Protein AF-A0A1D2J5M2-F1 (afdb_monomer)

Structure (mmCIF, N/CA/C/O backbone):
data_AF-A0A1D2J5M2-F1
#
_entry.id   AF-A0A1D2J5M2-F1
#
loop_
_atom_site.group_PDB
_atom_site.id
_atom_site.type_symbol
_atom_site.label_atom_id
_atom_site.label_alt_id
_atom_site.label_comp_id
_atom_site.label_asym_id
_atom_site.label_entity_id
_atom_site.label_seq_id
_atom_site.pdbx_PDB_ins_code
_atom_site.Cartn_x
_atom_site.Cartn_y
_atom_site.Cartn_z
_atom_site.occupancy
_atom_site.B_iso_or_equiv
_atom_site.auth_seq_id
_atom_site.auth_comp_id
_atom_site.auth_asym_id
_atom_site.auth_atom_id
_atom_site.pdbx_PDB_model_num
ATOM 1 N N . MET A 1 1 ? -31.379 -26.913 63.602 1.00 54.94 1 MET A N 1
ATOM 2 C CA . MET A 1 1 ? -32.453 -26.696 62.603 1.00 54.94 1 MET A CA 1
ATOM 3 C C . MET A 1 1 ? -32.870 -25.215 62.545 1.00 54.94 1 MET A C 1
ATOM 5 O O . MET A 1 1 ? -34.029 -24.898 62.765 1.00 54.94 1 MET A O 1
ATOM 9 N N . HIS A 1 2 ? -31.937 -24.287 62.286 1.00 56.00 2 HIS A N 1
ATOM 10 C CA . HIS A 1 2 ? -32.215 -22.831 62.247 1.00 56.00 2 HIS A CA 1
ATOM 11 C C . HIS A 1 2 ? -31.701 -22.131 60.972 1.00 56.00 2 HIS A C 1
ATOM 13 O O . HIS A 1 2 ? -31.982 -20.960 60.765 1.00 56.00 2 HIS A O 1
ATOM 19 N N . PHE A 1 3 ? -31.016 -22.852 60.077 1.00 51.38 3 PHE A N 1
ATOM 20 C CA . PHE A 1 3 ? -30.523 -22.302 58.805 1.00 51.38 3 PHE A CA 1
ATOM 21 C C . PHE A 1 3 ? -31.524 -22.421 57.643 1.00 51.38 3 PHE A C 1
ATOM 23 O O . PHE A 1 3 ? -31.474 -21.633 56.707 1.00 51.38 3 PHE A O 1
ATOM 30 N N . TYR A 1 4 ? -32.477 -23.356 57.717 1.00 52.22 4 TYR A N 1
ATOM 31 C CA . TYR A 1 4 ? -33.467 -23.562 56.651 1.00 52.22 4 TYR A CA 1
ATOM 32 C C . TYR A 1 4 ? -34.557 -22.480 56.611 1.00 52.22 4 TYR A C 1
ATOM 34 O O . TYR A 1 4 ? -35.031 -22.130 55.535 1.00 52.22 4 TYR A O 1
ATOM 42 N N . ALA A 1 5 ? -34.925 -21.901 57.759 1.00 56.75 5 ALA A N 1
ATOM 43 C CA . ALA A 1 5 ? -35.980 -20.886 57.825 1.00 56.75 5 ALA A CA 1
ATOM 44 C C . ALA A 1 5 ? -35.566 -19.551 57.173 1.00 56.75 5 ALA A C 1
ATOM 46 O O . ALA A 1 5 ? -36.378 -18.906 56.516 1.00 56.75 5 ALA A O 1
ATOM 47 N N . LEU A 1 6 ? -34.288 -19.170 57.293 1.00 54.59 6 LEU A N 1
ATOM 48 C CA . LEU A 1 6 ? -33.737 -17.945 56.698 1.00 54.59 6 LEU A CA 1
ATOM 49 C C . LEU A 1 6 ? -33.616 -18.031 55.170 1.00 54.59 6 LEU A C 1
ATOM 51 O O . LEU A 1 6 ? -33.862 -17.043 54.481 1.00 54.59 6 LEU A O 1
ATOM 55 N N . PHE A 1 7 ? -33.305 -19.214 54.632 1.00 56.88 7 PHE A N 1
ATOM 56 C CA . PHE A 1 7 ? -33.199 -19.420 53.185 1.00 56.88 7 PHE A CA 1
ATOM 57 C C . PHE A 1 7 ? -34.569 -19.366 52.489 1.00 56.88 7 PHE A C 1
ATOM 59 O O . PHE A 1 7 ? -34.702 -18.767 51.424 1.00 56.88 7 PHE A O 1
ATOM 66 N N . VAL A 1 8 ? -35.612 -19.921 53.119 1.00 59.34 8 VAL A N 1
ATOM 67 C CA . VAL A 1 8 ? -36.983 -19.890 52.579 1.00 59.34 8 VAL A CA 1
ATOM 68 C C . VAL A 1 8 ? -37.567 -18.471 52.607 1.00 59.34 8 VAL A C 1
ATOM 70 O O . VAL A 1 8 ? -38.240 -18.072 51.657 1.00 59.34 8 VAL A O 1
ATOM 73 N N . LEU A 1 9 ? -37.255 -17.669 53.634 1.00 56.41 9 LEU A N 1
ATOM 74 C CA . LEU A 1 9 ? -37.714 -16.277 53.713 1.00 56.41 9 LEU A CA 1
ATOM 75 C C . LEU A 1 9 ? -37.100 -15.394 52.609 1.00 56.41 9 LEU A C 1
ATOM 77 O O . LEU A 1 9 ? -37.780 -14.530 52.060 1.00 56.41 9 LEU A O 1
ATOM 81 N N . PHE A 1 10 ? -35.834 -15.638 52.247 1.00 54.72 10 PHE A N 1
ATOM 82 C CA . PHE A 1 10 ? -35.141 -14.884 51.196 1.00 54.72 10 PHE A CA 1
ATOM 83 C C . PHE A 1 10 ? -35.686 -15.200 49.791 1.00 54.72 10 PHE A C 1
ATOM 85 O O . PHE A 1 10 ? -35.825 -14.299 48.967 1.00 54.72 10 PHE A O 1
ATOM 92 N N . GLN A 1 11 ? -36.078 -16.454 49.532 1.00 56.12 11 GLN A N 1
ATOM 93 C CA . GLN A 1 11 ? -36.700 -16.855 48.260 1.00 56.12 11 GLN A CA 1
ATOM 94 C C . GLN A 1 11 ? -38.113 -16.267 48.083 1.00 56.12 11 GLN A C 1
ATOM 96 O O . GLN A 1 11 ? -38.485 -15.872 46.980 1.00 56.12 11 GLN A O 1
ATOM 101 N N . LEU A 1 12 ? -38.886 -16.132 49.167 1.00 54.06 12 LEU A N 1
ATOM 102 C CA . LEU A 1 12 ? -40.221 -15.517 49.127 1.00 54.06 12 LEU A CA 1
ATOM 103 C C . LEU A 1 12 ? -40.180 -13.995 48.906 1.00 54.06 12 LEU A C 1
ATOM 105 O O . LEU A 1 12 ? -41.088 -13.448 48.284 1.00 54.06 12 LEU A O 1
ATOM 109 N N . LEU A 1 13 ? -39.118 -13.316 49.352 1.00 52.91 13 LEU A N 1
ATOM 110 C CA . LEU A 1 13 ? -38.918 -11.879 49.116 1.00 52.91 13 LEU A CA 1
ATOM 111 C C . LEU A 1 13 ? -38.501 -11.560 47.670 1.00 52.91 13 LEU A C 1
ATOM 113 O O . LEU A 1 13 ? -38.883 -10.514 47.154 1.00 52.91 13 LEU A O 1
ATOM 117 N N . LEU A 1 14 ? -37.789 -12.468 46.994 1.00 50.50 14 LEU A N 1
ATOM 118 C CA . LEU A 1 14 ? -37.416 -12.328 45.577 1.00 50.50 14 LEU A CA 1
ATOM 119 C C . LEU A 1 14 ? -38.585 -12.588 44.611 1.00 50.50 14 LEU A C 1
ATOM 121 O O . LEU A 1 14 ? -38.598 -12.047 43.510 1.00 50.50 14 LEU A O 1
ATOM 125 N N . ALA A 1 15 ? -39.594 -13.361 45.024 1.00 50.97 15 ALA A N 1
ATOM 126 C CA . ALA A 1 15 ? -40.803 -13.589 44.227 1.00 50.97 15 ALA A CA 1
ATOM 127 C C . ALA A 1 15 ? -41.807 -12.415 44.281 1.00 50.97 15 ALA A C 1
ATOM 129 O O . ALA A 1 15 ? -42.728 -12.358 43.469 1.00 50.97 15 ALA A O 1
ATOM 130 N N . ALA A 1 16 ? -41.636 -11.476 45.220 1.00 51.47 16 ALA A N 1
ATOM 131 C CA . ALA A 1 16 ? -42.559 -10.362 45.453 1.00 51.47 16 ALA A CA 1
ATOM 132 C C . ALA A 1 16 ? -42.134 -9.033 44.790 1.00 51.47 16 ALA A C 1
ATOM 134 O O . ALA A 1 16 ? -42.897 -8.068 44.813 1.00 51.47 16 ALA A O 1
ATOM 135 N N . SER A 1 17 ? -40.945 -8.961 44.181 1.00 52.00 17 SER A N 1
ATOM 136 C CA . SER A 1 17 ? -40.381 -7.737 43.592 1.00 52.00 17 SER A CA 1
ATOM 137 C C . SER A 1 17 ? -39.960 -7.932 42.130 1.00 52.00 17 SER A C 1
ATOM 139 O O . SER A 1 17 ? -38.802 -7.788 41.755 1.00 52.00 17 SER A O 1
ATOM 141 N N . GLY A 1 18 ? -40.931 -8.234 41.269 1.00 43.66 18 GLY A N 1
ATOM 1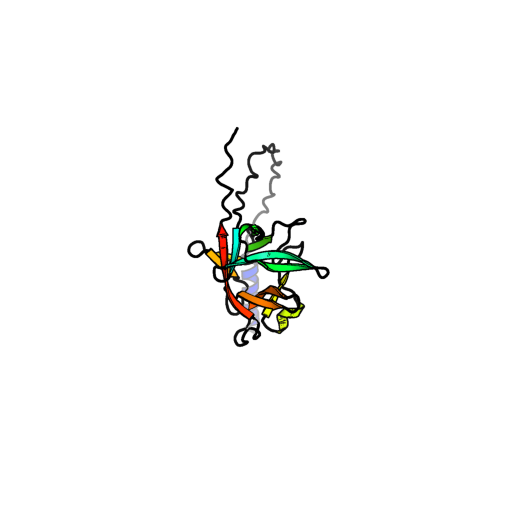42 C CA . GLY A 1 18 ? -40.737 -8.346 39.821 1.00 43.66 18 GLY A CA 1
ATOM 143 C C . GLY A 1 18 ? -41.938 -7.796 39.067 1.00 43.66 18 GLY A C 1
ATOM 144 O O . GLY A 1 18 ? -42.807 -8.539 38.635 1.00 43.66 18 GLY A O 1
ATOM 145 N N . ILE A 1 19 ? -42.008 -6.472 39.002 1.00 46.03 19 ILE A N 1
ATOM 146 C CA . ILE A 1 19 ? -43.115 -5.650 38.509 1.00 46.03 19 ILE A CA 1
ATOM 147 C C . ILE A 1 19 ? -43.435 -5.950 37.033 1.00 46.03 19 ILE A C 1
ATOM 149 O O . ILE A 1 19 ? -42.546 -5.983 36.185 1.00 46.03 19 ILE A O 1
ATOM 153 N N . SER A 1 20 ? -44.729 -6.107 36.731 1.00 42.50 20 SER A N 1
ATOM 154 C CA . SER A 1 20 ? -45.296 -6.140 35.380 1.00 42.50 20 SER A CA 1
ATOM 155 C C . SER A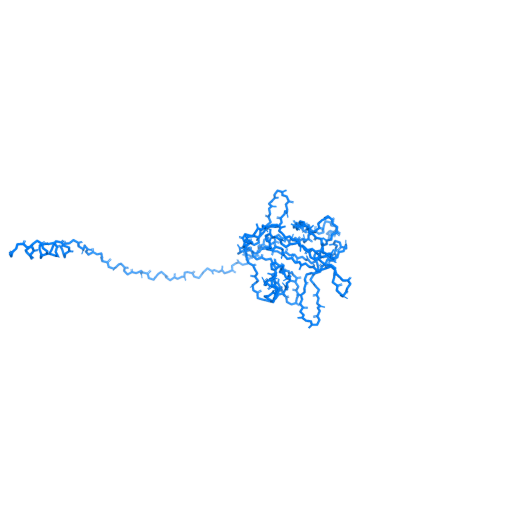 1 20 ? -44.849 -4.946 34.533 1.00 42.50 20 SER A C 1
ATOM 157 O O . SER A 1 20 ? -45.147 -3.802 34.869 1.00 42.50 20 SER A O 1
ATOM 159 N N . ALA A 1 21 ? -44.255 -5.211 33.371 1.00 39.72 21 ALA A N 1
ATOM 160 C CA . ALA A 1 21 ? -44.220 -4.265 32.261 1.00 39.72 21 ALA A CA 1
ATOM 161 C C . ALA A 1 21 ? -45.097 -4.823 31.134 1.00 39.72 21 ALA A C 1
ATOM 163 O O . ALA A 1 21 ? -44.816 -5.878 30.566 1.00 39.72 21 ALA A O 1
ATOM 164 N N . ALA A 1 22 ? -46.204 -4.138 30.854 1.00 44.00 22 ALA A N 1
ATOM 165 C CA . ALA A 1 22 ? -47.102 -4.469 29.759 1.00 44.00 22 ALA A CA 1
ATOM 166 C C . ALA A 1 22 ? -46.369 -4.347 28.412 1.00 44.00 22 ALA A C 1
ATOM 168 O O . ALA A 1 22 ? -45.714 -3.340 28.141 1.00 44.00 22 ALA A O 1
ATOM 169 N N . ALA A 1 23 ? -46.497 -5.363 27.557 1.00 40.69 23 ALA A N 1
ATOM 170 C CA . ALA A 1 23 ? -45.973 -5.331 26.199 1.00 40.69 23 ALA A CA 1
ATOM 171 C C . ALA A 1 23 ? -46.742 -4.291 25.366 1.00 40.69 23 ALA A C 1
ATOM 173 O O . ALA A 1 23 ? -47.913 -4.477 25.033 1.00 40.69 23 ALA A O 1
ATOM 174 N N . ILE A 1 24 ? -46.079 -3.186 25.025 1.00 43.47 24 ILE A N 1
ATOM 175 C CA . ILE A 1 24 ? -46.582 -2.219 24.048 1.00 43.47 24 ILE A CA 1
ATOM 176 C C . ILE A 1 24 ? -46.355 -2.822 22.659 1.00 43.47 24 ILE A C 1
ATOM 178 O O . ILE A 1 24 ? -45.223 -2.964 22.202 1.00 43.47 24 ILE A O 1
ATOM 182 N N . VAL A 1 25 ? -47.444 -3.196 21.991 1.00 41.91 25 VAL A N 1
ATOM 183 C CA . VAL A 1 25 ? -47.448 -3.632 20.589 1.00 41.91 25 VAL A CA 1
ATOM 184 C C . VAL A 1 25 ? -46.917 -2.488 19.711 1.00 41.91 25 VAL A C 1
ATOM 186 O O . VAL A 1 25 ? -47.494 -1.396 19.749 1.00 41.91 25 VAL A O 1
ATOM 189 N N . PRO A 1 26 ? -45.875 -2.684 18.881 1.00 38.56 26 PRO A N 1
ATOM 190 C CA . PRO A 1 26 ? -45.464 -1.662 17.932 1.00 38.56 26 PRO A CA 1
ATOM 191 C C . PRO A 1 26 ? -46.549 -1.515 16.863 1.00 38.56 26 PRO A C 1
ATOM 193 O O . PRO A 1 26 ? -46.823 -2.429 16.082 1.00 38.56 26 PRO A O 1
ATOM 196 N N . ARG A 1 27 ? -47.186 -0.345 16.823 1.00 37.28 27 ARG A N 1
ATOM 197 C CA . ARG A 1 27 ? -48.100 0.044 15.748 1.00 37.28 27 ARG A CA 1
ATOM 198 C C . ARG A 1 27 ? -47.289 0.099 14.448 1.00 37.28 27 ARG A C 1
ATOM 200 O O . ARG A 1 27 ? -46.420 0.954 14.310 1.00 37.28 27 ARG A O 1
ATOM 207 N N . LYS A 1 28 ? -47.556 -0.813 13.505 1.00 36.72 28 LYS A N 1
ATOM 208 C CA . LYS A 1 28 ? -47.038 -0.752 12.127 1.00 36.72 28 LYS A CA 1
ATOM 209 C C . LYS A 1 28 ? -47.465 0.585 11.512 1.00 36.72 28 LYS A C 1
ATOM 211 O O . LYS A 1 28 ? -48.625 0.756 11.146 1.00 36.72 28 LYS A O 1
ATOM 216 N N . ILE A 1 29 ? -46.538 1.531 11.426 1.00 41.62 29 ILE A N 1
ATOM 217 C CA . ILE A 1 29 ? -46.683 2.716 10.583 1.00 41.62 29 ILE A CA 1
ATOM 218 C C . ILE A 1 29 ? -46.355 2.240 9.161 1.00 41.62 29 ILE A C 1
ATOM 220 O O . ILE A 1 29 ? -45.270 1.687 8.964 1.00 41.62 29 ILE A O 1
ATOM 224 N N . PRO A 1 30 ? -47.262 2.363 8.175 1.00 38.38 30 PRO A N 1
ATOM 225 C CA . PRO A 1 30 ? -46.919 2.033 6.801 1.00 38.38 30 PRO A CA 1
ATOM 226 C C . PRO A 1 30 ? -45.796 2.969 6.353 1.00 38.38 30 PRO A C 1
ATOM 228 O O . PRO A 1 30 ? -45.898 4.185 6.520 1.00 38.38 30 PRO A O 1
ATOM 231 N N . ALA A 1 31 ? -44.716 2.397 5.819 1.00 39.59 31 ALA A N 1
ATOM 232 C CA . ALA A 1 31 ? -43.651 3.164 5.197 1.00 39.59 31 ALA A CA 1
ATOM 233 C C . ALA A 1 31 ? -44.276 3.998 4.074 1.00 39.59 31 ALA A C 1
ATOM 235 O O . ALA A 1 31 ? -44.704 3.459 3.053 1.00 39.59 31 ALA A O 1
ATOM 236 N N . ALA A 1 32 ? -44.382 5.307 4.297 1.00 40.09 32 ALA A N 1
ATOM 237 C CA . ALA A 1 32 ? -44.708 6.238 3.240 1.00 40.09 32 ALA A CA 1
ATOM 238 C C . ALA A 1 32 ? -43.623 6.084 2.169 1.00 40.09 32 ALA A C 1
ATOM 240 O O . ALA A 1 32 ? -42.432 6.238 2.440 1.00 40.09 32 ALA A O 1
ATOM 241 N N . SER A 1 33 ? -44.050 5.705 0.970 1.00 45.56 33 SER A N 1
ATOM 242 C CA . SER A 1 33 ? -43.228 5.634 -0.226 1.00 45.56 33 SER A CA 1
ATOM 243 C C . SER A 1 33 ? -42.654 7.019 -0.513 1.00 45.56 33 SER A C 1
ATOM 245 O O . SER A 1 33 ? -43.344 7.883 -1.057 1.00 45.56 33 SER A O 1
ATOM 247 N N . PHE A 1 34 ? -41.403 7.248 -0.124 1.00 35.03 34 PHE A N 1
ATOM 248 C CA . PHE A 1 34 ? -40.664 8.415 -0.579 1.00 35.03 34 PHE A CA 1
ATOM 249 C C . PHE A 1 34 ? -40.275 8.198 -2.047 1.00 35.03 34 PHE A C 1
ATOM 251 O O . PHE A 1 34 ? -39.709 7.150 -2.370 1.00 35.03 34 PHE A O 1
ATOM 258 N N . PRO A 1 35 ? -40.556 9.151 -2.950 1.00 34.47 35 PRO A N 1
ATOM 259 C CA . PRO A 1 35 ? -40.041 9.080 -4.305 1.00 34.47 35 PRO A CA 1
ATOM 260 C C . PRO A 1 35 ? -38.516 9.219 -4.256 1.00 34.47 35 PRO A C 1
ATOM 262 O O . PRO A 1 35 ? -37.989 10.160 -3.662 1.00 34.47 35 PRO A O 1
ATOM 265 N N . THR A 1 36 ? -37.801 8.283 -4.882 1.00 37.84 36 THR A N 1
ATOM 266 C CA . THR A 1 36 ? -36.357 8.366 -5.134 1.00 37.84 36 THR A CA 1
ATOM 267 C C . THR A 1 36 ? -36.078 9.500 -6.113 1.00 37.84 36 THR A C 1
ATOM 269 O O . THR A 1 36 ? -35.901 9.291 -7.312 1.00 37.84 36 THR A O 1
ATOM 272 N N . THR A 1 37 ? -36.040 10.730 -5.612 1.00 39.00 37 THR A N 1
ATOM 273 C CA . THR A 1 37 ? -35.398 11.829 -6.320 1.00 39.00 37 THR A CA 1
ATOM 274 C C . THR A 1 37 ? -33.890 11.622 -6.210 1.00 39.00 37 THR A C 1
ATOM 276 O O . THR A 1 37 ? -33.307 11.717 -5.134 1.00 39.00 37 THR A O 1
ATOM 279 N N . LEU A 1 38 ? -33.304 11.211 -7.336 1.00 38.59 38 LEU A N 1
ATOM 280 C CA . LEU A 1 38 ? -32.014 11.546 -7.975 1.00 38.59 38 LEU A CA 1
ATOM 281 C C . LEU A 1 38 ? -31.104 12.662 -7.381 1.00 38.59 38 LEU A C 1
ATOM 283 O O . LEU A 1 38 ? -30.319 13.258 -8.106 1.00 38.59 38 LEU A O 1
ATOM 287 N N . ALA A 1 39 ? -31.150 12.948 -6.081 1.00 33.78 39 ALA A N 1
ATOM 288 C CA . ALA A 1 39 ? -30.488 14.082 -5.435 1.00 33.78 39 ALA A CA 1
ATOM 289 C C . ALA A 1 39 ? -29.562 13.682 -4.267 1.00 33.78 39 ALA A C 1
ATOM 291 O O . ALA A 1 39 ? -29.117 14.544 -3.515 1.00 33.78 39 ALA A O 1
ATOM 292 N N . ARG A 1 40 ? -29.238 12.388 -4.086 1.00 38.28 40 ARG A N 1
ATOM 293 C CA . ARG A 1 40 ? -28.326 11.947 -3.007 1.00 38.28 40 ARG A CA 1
ATOM 294 C C . ARG A 1 40 ? -27.429 10.751 -3.351 1.00 38.28 40 ARG A C 1
ATOM 296 O O . ARG A 1 40 ? -27.267 9.841 -2.546 1.00 38.28 40 ARG A O 1
ATOM 303 N N . ARG A 1 41 ? -26.813 10.759 -4.533 1.00 37.16 41 ARG A N 1
ATOM 304 C CA . ARG A 1 41 ? -25.623 9.939 -4.836 1.00 37.16 41 ARG A CA 1
ATOM 305 C C . ARG A 1 41 ? -24.630 10.736 -5.672 1.00 37.16 41 ARG A C 1
ATOM 307 O O . ARG A 1 41 ? -24.292 10.386 -6.790 1.00 37.16 41 ARG A O 1
ATOM 314 N N . GLN A 1 42 ? -24.167 11.831 -5.099 1.00 40.22 42 GLN A N 1
ATOM 315 C CA . GLN A 1 42 ? -22.812 12.283 -5.354 1.00 40.22 42 GLN A CA 1
ATOM 316 C C . GLN A 1 42 ? -22.129 12.194 -3.991 1.00 40.22 42 GLN A C 1
ATOM 318 O O . GLN A 1 42 ? -22.085 13.153 -3.227 1.00 40.22 42 GLN A O 1
ATOM 323 N N . HIS A 1 43 ? -21.757 10.971 -3.595 1.00 44.28 43 HIS A N 1
ATOM 324 C CA . HIS A 1 43 ? -20.683 10.845 -2.620 1.00 44.28 43 HIS A CA 1
ATOM 325 C C . HIS A 1 43 ? -19.476 11.451 -3.324 1.00 44.28 43 HIS A C 1
ATOM 327 O O . HIS A 1 43 ? -19.064 10.960 -4.372 1.00 44.28 43 HIS A O 1
ATOM 333 N N . ASN A 1 44 ? -18.987 12.577 -2.811 1.00 52.41 44 ASN A N 1
ATOM 334 C CA . ASN A 1 44 ? -17.660 13.056 -3.157 1.00 52.41 44 ASN A CA 1
ATOM 335 C C . ASN A 1 44 ? -16.684 12.027 -2.580 1.00 52.41 44 ASN A C 1
ATOM 337 O O . ASN A 1 44 ? -16.178 12.196 -1.475 1.00 52.41 44 ASN A O 1
ATOM 341 N N . GLU A 1 45 ? -16.515 10.907 -3.279 1.00 74.75 45 GLU A N 1
ATOM 342 C CA . GLU A 1 45 ? -15.461 9.948 -3.001 1.00 74.75 45 GLU A CA 1
ATOM 343 C C . GLU A 1 45 ? -14.165 10.663 -3.355 1.00 74.75 45 GLU A C 1
ATOM 345 O O . GLU A 1 45 ? -13.802 10.790 -4.523 1.00 74.75 45 GLU A O 1
ATOM 350 N N . THR A 1 46 ? -13.517 11.244 -2.347 1.00 88.44 46 THR A N 1
ATOM 351 C CA . THR A 1 46 ? -12.201 11.838 -2.536 1.00 88.44 46 THR A CA 1
ATOM 352 C C . THR A 1 46 ? -11.271 10.745 -3.043 1.00 88.44 46 THR A C 1
ATOM 354 O O . THR A 1 46 ? -11.149 9.690 -2.412 1.00 88.44 46 THR A O 1
ATOM 357 N N . LEU A 1 47 ? -10.671 10.997 -4.204 1.00 93.56 47 LEU A N 1
ATOM 358 C CA . LEU A 1 47 ? -9.754 10.082 -4.861 1.00 93.56 47 LEU A CA 1
ATOM 359 C C . LEU A 1 47 ? -8.323 10.445 -4.501 1.00 93.56 47 LEU A C 1
ATOM 361 O O . LEU A 1 47 ? -7.974 11.625 -4.383 1.00 93.56 47 LEU A O 1
ATOM 365 N N . TYR A 1 48 ? -7.498 9.418 -4.370 1.00 95.31 48 TYR A N 1
ATOM 366 C CA . TYR A 1 48 ? -6.096 9.559 -4.029 1.00 95.31 48 TYR A CA 1
ATOM 367 C C . TYR A 1 48 ? -5.208 8.755 -4.972 1.00 95.31 48 TYR A C 1
ATOM 369 O O . TYR A 1 48 ? -5.667 7.832 -5.643 1.00 95.31 48 TYR A O 1
ATOM 377 N N . ARG A 1 49 ? -3.923 9.100 -4.982 1.00 95.94 49 ARG A N 1
ATOM 378 C CA . ARG A 1 49 ? -2.826 8.243 -5.437 1.00 95.94 49 ARG A CA 1
ATOM 379 C C . ARG A 1 49 ? -1.989 7.873 -4.224 1.00 95.94 49 ARG A C 1
ATOM 381 O O . ARG A 1 49 ? -1.737 8.732 -3.379 1.00 95.94 49 ARG A O 1
ATOM 388 N N . LEU A 1 50 ? -1.574 6.617 -4.123 1.00 96.69 50 LEU A N 1
ATOM 389 C CA . LEU A 1 50 ? -0.637 6.217 -3.075 1.00 96.69 50 LEU A CA 1
ATOM 390 C C . LEU A 1 50 ? 0.786 6.528 -3.530 1.00 96.69 50 LEU A C 1
ATOM 392 O O . LEU A 1 50 ? 1.127 6.248 -4.678 1.00 96.69 50 LEU A O 1
ATOM 396 N N . CYS A 1 51 ? 1.582 7.096 -2.631 1.00 95.50 51 CYS A N 1
ATOM 397 C CA . CYS A 1 51 ? 2.970 7.480 -2.850 1.00 95.50 51 CYS A CA 1
ATOM 398 C C . CYS A 1 51 ? 3.851 6.930 -1.722 1.00 95.50 51 CYS A C 1
ATOM 400 O O . CYS A 1 51 ? 3.440 6.913 -0.559 1.00 95.50 51 CYS A O 1
ATOM 402 N N . PHE A 1 52 ? 5.062 6.509 -2.069 1.00 93.31 52 PHE A N 1
ATOM 403 C CA . PHE A 1 52 ? 6.061 5.926 -1.187 1.00 93.31 52 PHE A CA 1
ATOM 404 C C . PHE A 1 52 ? 7.391 6.666 -1.344 1.00 93.31 52 PHE A C 1
ATOM 406 O O . PHE A 1 52 ? 7.922 6.768 -2.453 1.00 93.31 52 PHE A O 1
ATOM 413 N N . GLY A 1 53 ? 7.941 7.165 -0.232 1.00 80.75 53 GLY A N 1
ATOM 414 C CA . GLY A 1 53 ? 9.277 7.780 -0.189 1.00 80.75 53 GLY A CA 1
ATOM 415 C C . GLY A 1 53 ? 9.518 8.915 -1.200 1.00 80.75 53 GLY A C 1
ATOM 416 O O . GLY A 1 53 ? 10.642 9.081 -1.656 1.00 80.75 53 GLY A O 1
ATOM 417 N N . ASP A 1 54 ? 8.476 9.654 -1.580 1.00 78.00 54 ASP A N 1
ATOM 418 C CA . ASP A 1 54 ? 8.464 10.824 -2.481 1.00 78.00 54 ASP A CA 1
ATOM 419 C C . ASP A 1 54 ? 8.521 10.573 -4.000 1.00 78.00 54 ASP A C 1
ATOM 421 O O . ASP A 1 54 ? 8.309 11.515 -4.766 1.00 78.00 54 ASP A O 1
ATOM 425 N N . SER A 1 55 ? 8.782 9.353 -4.478 1.00 86.69 55 SER A N 1
ATOM 426 C CA . SER A 1 55 ? 9.014 9.133 -5.924 1.00 86.69 55 SER A CA 1
ATOM 427 C C . SER A 1 55 ? 8.414 7.866 -6.528 1.00 86.69 55 SER A C 1
ATOM 429 O O . SER A 1 55 ? 8.441 7.717 -7.750 1.00 86.69 55 SER A O 1
ATOM 431 N N . ILE A 1 56 ? 7.849 6.976 -5.711 1.00 93.31 56 ILE A N 1
ATOM 432 C CA . ILE A 1 56 ? 7.229 5.736 -6.182 1.00 93.31 56 ILE A CA 1
ATOM 433 C C . ILE A 1 56 ? 5.733 5.801 -5.895 1.00 93.31 56 ILE A C 1
ATOM 435 O O . ILE A 1 56 ? 5.326 6.095 -4.776 1.00 93.31 56 ILE A O 1
ATOM 439 N N . TYR A 1 57 ? 4.912 5.502 -6.892 1.00 95.69 57 TYR A N 1
ATOM 440 C CA . TYR A 1 57 ? 3.459 5.498 -6.798 1.00 95.69 57 TYR A CA 1
ATOM 441 C C . TYR A 1 57 ? 2.904 4.087 -6.960 1.00 95.69 57 TYR A C 1
ATOM 443 O O . TYR A 1 57 ? 3.500 3.258 -7.640 1.00 95.69 57 TYR A O 1
ATOM 451 N N . ALA A 1 58 ? 1.750 3.813 -6.353 1.00 96.12 58 ALA A N 1
ATOM 452 C CA . ALA A 1 58 ? 1.095 2.516 -6.503 1.00 96.12 58 ALA A CA 1
ATOM 453 C C . ALA A 1 58 ? 0.421 2.366 -7.874 1.00 96.12 58 ALA A C 1
ATOM 455 O O . ALA A 1 58 ? -0.383 3.210 -8.283 1.00 96.12 58 ALA A O 1
ATOM 456 N N . PHE A 1 59 ? 0.647 1.229 -8.519 1.00 96.31 59 PHE A N 1
ATOM 457 C CA . PHE A 1 59 ? -0.083 0.769 -9.692 1.00 96.31 59 PHE A CA 1
ATOM 458 C C . PHE A 1 59 ? -0.656 -0.629 -9.438 1.00 96.31 59 PHE A C 1
ATOM 460 O O . PHE A 1 59 ? -0.006 -1.481 -8.838 1.00 96.31 59 PHE A O 1
ATOM 467 N N . ALA A 1 60 ? -1.907 -0.843 -9.846 1.00 95.94 60 ALA A N 1
ATOM 468 C CA . ALA A 1 60 ? -2.556 -2.143 -9.787 1.00 95.94 60 ALA A CA 1
ATOM 469 C C . ALA A 1 60 ? -2.203 -2.941 -11.045 1.00 95.94 60 ALA A C 1
ATOM 471 O O . ALA A 1 60 ? -2.778 -2.719 -12.114 1.00 95.94 60 ALA A O 1
ATOM 472 N N . GLU A 1 61 ? -1.271 -3.874 -10.906 1.00 93.50 61 GLU A N 1
ATOM 473 C CA . GLU A 1 61 ? -0.739 -4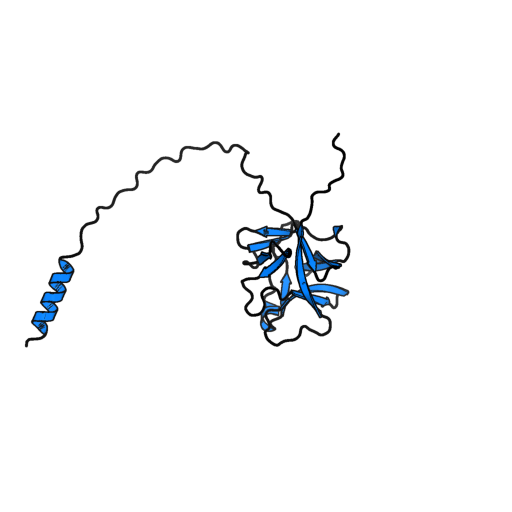.655 -12.016 1.00 93.50 61 GLU A CA 1
ATOM 474 C C . GLU A 1 61 ? -1.430 -6.008 -12.142 1.00 93.50 61 GLU A C 1
ATOM 476 O O . GLU A 1 61 ? -1.574 -6.747 -11.169 1.00 93.50 61 GLU A O 1
ATOM 481 N N . GLN A 1 62 ? -1.844 -6.346 -13.364 1.00 90.19 62 GLN A N 1
ATOM 482 C CA . GLN A 1 62 ? -2.391 -7.655 -13.692 1.00 90.19 62 GLN A CA 1
ATOM 483 C C . GLN A 1 62 ? -1.268 -8.636 -14.051 1.00 90.19 62 GLN A C 1
ATOM 485 O O . GLN A 1 62 ? -0.684 -8.549 -15.126 1.00 90.19 62 GLN A O 1
ATOM 490 N N . ALA A 1 63 ? -1.085 -9.657 -13.217 1.00 82.94 63 ALA A N 1
ATOM 491 C CA . ALA A 1 63 ? -0.218 -10.801 -13.480 1.00 82.94 63 ALA A CA 1
ATOM 492 C C . ALA A 1 63 ? -1.046 -12.088 -13.694 1.00 82.94 63 ALA A C 1
ATOM 494 O O . ALA A 1 63 ? -2.235 -12.131 -13.358 1.00 82.94 63 ALA A O 1
ATOM 495 N N . PRO A 1 64 ? -0.456 -13.184 -14.211 1.00 82.38 64 PRO A N 1
ATOM 496 C CA . PRO A 1 64 ? -1.155 -14.468 -14.336 1.00 82.38 64 PRO A CA 1
ATOM 497 C C . PRO A 1 64 ? -1.673 -15.032 -13.004 1.00 82.38 64 PRO A C 1
ATOM 499 O O . PRO A 1 64 ? -2.671 -15.748 -12.980 1.00 82.38 64 PRO A O 1
ATOM 502 N N . SER A 1 65 ? -0.989 -14.719 -11.903 1.00 79.25 65 SER A N 1
ATOM 503 C CA . SER A 1 65 ? -1.294 -15.196 -10.552 1.00 79.25 65 SER A CA 1
ATOM 504 C C . SER A 1 65 ? -2.327 -14.346 -9.807 1.00 79.25 65 SER A C 1
ATOM 506 O O . SER A 1 65 ? -2.842 -14.797 -8.788 1.00 79.25 65 SER A O 1
ATOM 508 N N . GLY A 1 66 ? -2.651 -13.142 -10.289 1.00 85.38 66 GLY A N 1
ATOM 509 C CA . GLY A 1 66 ? -3.513 -12.210 -9.565 1.00 85.38 66 GLY A CA 1
ATOM 510 C C . GLY A 1 66 ? -3.285 -10.756 -9.960 1.00 85.38 66 GLY A C 1
ATOM 511 O O . GLY A 1 66 ? -2.637 -10.470 -10.964 1.00 85.38 66 GLY A O 1
ATOM 512 N N . ILE A 1 67 ? -3.856 -9.844 -9.173 1.00 91.44 67 ILE A N 1
ATOM 513 C CA . ILE A 1 67 ? -3.581 -8.410 -9.284 1.00 91.44 67 ILE A CA 1
ATOM 514 C C . ILE A 1 67 ? -2.845 -7.980 -8.020 1.00 91.44 67 ILE A C 1
ATOM 516 O O . ILE A 1 67 ? -3.309 -8.265 -6.913 1.00 91.44 67 ILE A O 1
ATOM 520 N N . TRP A 1 68 ? -1.727 -7.288 -8.202 1.00 91.88 68 TRP A N 1
ATOM 521 C CA . TRP A 1 68 ? -0.816 -6.888 -7.132 1.00 91.88 68 TRP A CA 1
ATOM 522 C C . TRP A 1 68 ? -0.634 -5.376 -7.120 1.00 91.88 68 TRP A C 1
ATOM 524 O O . TRP A 1 68 ? -1.016 -4.683 -8.067 1.00 91.88 68 TRP A O 1
ATOM 534 N N . VAL A 1 69 ? -0.059 -4.864 -6.034 1.00 94.50 69 VAL A N 1
ATOM 535 C CA . VAL A 1 69 ? 0.360 -3.465 -5.964 1.00 94.50 69 VAL A CA 1
ATOM 536 C C . VAL A 1 69 ? 1.848 -3.384 -6.268 1.00 94.50 69 VAL A C 1
ATOM 538 O O . VAL A 1 69 ? 2.672 -3.795 -5.448 1.00 94.50 69 VAL A O 1
ATOM 541 N N . VAL A 1 70 ? 2.171 -2.798 -7.416 1.00 94.00 70 VAL A N 1
ATOM 542 C CA . VAL A 1 70 ? 3.546 -2.506 -7.825 1.00 94.00 70 VAL A CA 1
ATOM 543 C C . VAL A 1 70 ? 3.851 -1.011 -7.726 1.00 94.00 70 VAL A C 1
ATOM 545 O O . VAL A 1 70 ? 2.949 -0.171 -7.647 1.00 94.00 70 VAL A O 1
ATOM 548 N N . GLY A 1 71 ? 5.135 -0.675 -7.724 1.00 92.56 71 GLY A N 1
ATOM 549 C CA . GLY A 1 71 ? 5.660 0.678 -7.716 1.00 92.56 71 GLY A CA 1
ATOM 550 C C . GLY A 1 71 ? 5.992 1.174 -9.121 1.00 92.56 71 GLY A C 1
ATOM 551 O O . GLY A 1 71 ? 6.786 0.564 -9.829 1.00 92.56 71 GLY A O 1
ATOM 552 N N . VAL A 1 72 ? 5.456 2.335 -9.487 1.00 93.56 72 VAL A N 1
ATOM 553 C CA . VAL A 1 72 ? 5.770 3.056 -10.729 1.00 93.56 72 VAL A CA 1
ATOM 554 C C . VAL A 1 72 ? 6.321 4.443 -10.416 1.00 93.56 72 VAL A C 1
ATOM 556 O O . VAL A 1 72 ? 5.949 5.060 -9.422 1.00 93.56 72 VAL A O 1
ATOM 559 N N . THR A 1 73 ? 7.210 4.962 -11.258 1.00 92.56 73 THR A N 1
ATOM 560 C CA . THR A 1 73 ? 7.796 6.302 -11.068 1.00 92.56 73 THR A CA 1
ATOM 561 C C . THR A 1 73 ? 6.988 7.407 -11.744 1.00 92.56 73 THR A C 1
ATOM 563 O O . THR A 1 73 ? 7.066 8.567 -11.339 1.00 92.56 73 THR A O 1
ATOM 566 N N . ASP A 1 74 ? 6.182 7.067 -12.754 1.00 90.94 74 ASP A N 1
ATOM 567 C CA . ASP A 1 74 ? 5.272 8.014 -13.389 1.00 90.94 74 ASP A CA 1
ATOM 568 C C . ASP A 1 74 ? 3.993 8.180 -12.558 1.00 90.94 74 ASP A C 1
ATOM 570 O O . ASP A 1 74 ? 3.137 7.293 -12.497 1.00 90.94 74 ASP A O 1
ATOM 574 N N . ARG A 1 75 ? 3.845 9.363 -11.958 1.00 91.81 75 ARG A N 1
ATOM 575 C CA . ARG A 1 75 ? 2.688 9.761 -11.146 1.00 91.81 75 ARG A CA 1
ATOM 576 C C . ARG A 1 75 ? 1.356 9.606 -11.878 1.00 91.81 75 ARG A C 1
ATOM 578 O O . ARG A 1 75 ? 0.352 9.269 -11.246 1.00 91.81 75 ARG A O 1
ATOM 585 N N . ASP A 1 76 ? 1.314 9.872 -13.181 1.00 89.19 76 ASP A N 1
ATOM 586 C CA . ASP A 1 76 ? 0.053 9.869 -13.927 1.00 89.19 76 ASP A CA 1
ATOM 587 C C . ASP A 1 76 ? -0.406 8.455 -14.296 1.00 89.19 76 ASP A C 1
ATOM 589 O O . ASP A 1 76 ? -1.605 8.236 -14.479 1.00 89.19 76 ASP A O 1
ATOM 593 N N . SER A 1 77 ? 0.515 7.488 -14.300 1.00 90.44 77 SER A N 1
ATOM 594 C CA . SER A 1 77 ? 0.212 6.064 -14.468 1.00 90.44 77 SER A CA 1
ATOM 595 C C . SER A 1 77 ? -0.363 5.404 -13.207 1.00 90.44 77 SER A C 1
ATOM 597 O O . SER A 1 77 ? -1.000 4.356 -13.296 1.00 90.44 77 SER A O 1
ATOM 599 N N . ALA A 1 78 ? -0.183 6.027 -12.037 1.00 94.31 78 ALA A N 1
ATOM 600 C CA . ALA A 1 78 ? -0.613 5.483 -10.755 1.00 94.31 78 ALA A CA 1
ATOM 601 C C . ALA A 1 78 ? -2.123 5.211 -10.697 1.00 94.31 78 ALA A C 1
ATOM 603 O O . ALA A 1 78 ? -2.953 6.002 -11.160 1.00 94.31 78 ALA A O 1
ATOM 604 N N . SER A 1 79 ? -2.490 4.109 -10.046 1.00 95.38 79 SER A N 1
ATOM 605 C CA . SER A 1 79 ? -3.891 3.746 -9.848 1.00 95.38 79 SER A CA 1
ATOM 606 C C . SER A 1 79 ? -4.577 4.684 -8.858 1.00 95.38 79 SER A C 1
ATOM 608 O O . SER A 1 79 ? -4.034 5.026 -7.806 1.00 95.38 79 SER A O 1
ATOM 610 N N . LEU A 1 80 ? -5.808 5.077 -9.187 1.00 95.75 80 LEU A N 1
ATOM 611 C CA . LEU A 1 80 ? -6.644 5.855 -8.280 1.00 95.75 80 LEU A CA 1
ATOM 612 C C . LEU A 1 80 ? -7.217 4.952 -7.191 1.00 95.75 80 LEU A C 1
ATOM 614 O O . LEU A 1 80 ? -7.658 3.830 -7.464 1.00 95.75 80 LEU A O 1
ATOM 618 N N . VAL A 1 81 ? -7.263 5.479 -5.969 1.00 95.75 81 VAL A N 1
ATOM 619 C CA . VAL A 1 81 ? -7.799 4.777 -4.803 1.00 95.75 81 VAL A CA 1
ATOM 620 C C . VAL A 1 81 ? -8.794 5.623 -4.014 1.00 95.75 81 VAL A C 1
ATOM 622 O O . VAL A 1 81 ? -8.777 6.854 -4.071 1.00 95.75 81 VAL A O 1
ATOM 625 N N . HIS A 1 82 ? -9.651 4.955 -3.245 1.00 94.62 82 HIS A N 1
ATOM 626 C CA . HIS A 1 82 ? -10.590 5.569 -2.308 1.00 94.62 82 HIS A CA 1
ATOM 627 C C . HIS A 1 82 ? -10.616 4.810 -0.977 1.00 94.62 82 HIS A C 1
ATOM 629 O O . HIS A 1 82 ? -10.644 3.579 -0.958 1.00 94.62 82 HIS A O 1
ATOM 635 N N . PHE A 1 83 ? -10.644 5.555 0.130 1.00 94.00 83 PHE A N 1
ATOM 636 C CA . PHE A 1 83 ? -10.828 5.008 1.475 1.00 94.00 83 PHE A CA 1
ATOM 637 C C . PHE A 1 83 ? -12.318 4.825 1.765 1.00 94.00 83 PHE A C 1
ATOM 639 O O . PHE A 1 83 ? -13.058 5.809 1.797 1.00 94.00 83 PHE A O 1
ATOM 646 N N . THR A 1 84 ? -12.754 3.586 1.991 1.00 92.62 84 THR A N 1
ATOM 647 C CA . THR A 1 84 ? -14.154 3.277 2.315 1.00 92.62 84 THR A CA 1
ATOM 648 C C . THR A 1 84 ? -14.508 3.707 3.741 1.00 92.62 84 THR A C 1
ATOM 650 O O . THR A 1 84 ? -13.634 3.972 4.569 1.00 92.62 84 THR A O 1
ATOM 653 N N . ALA A 1 85 ? -15.805 3.755 4.057 1.00 88.94 85 ALA A N 1
ATOM 654 C CA . ALA A 1 85 ? -16.283 4.141 5.386 1.00 88.94 85 ALA A CA 1
ATOM 655 C C . ALA A 1 85 ? -15.830 3.172 6.496 1.00 88.94 85 ALA A C 1
ATOM 657 O O . ALA A 1 85 ? -15.655 3.579 7.642 1.00 88.94 85 ALA A O 1
ATOM 658 N N . GLU A 1 86 ? -15.616 1.903 6.153 1.00 88.50 86 GLU A N 1
ATOM 659 C CA . GLU A 1 86 ? -15.136 0.840 7.040 1.00 88.50 86 GLU A CA 1
ATOM 660 C C . GLU A 1 86 ? -13.601 0.840 7.187 1.00 88.50 86 GLU A C 1
ATOM 662 O O . GLU A 1 86 ? -13.036 -0.015 7.870 1.00 88.50 86 GLU A O 1
ATOM 667 N N . GLY A 1 87 ? -12.908 1.785 6.541 1.00 91.19 87 GLY A N 1
ATOM 668 C CA . GLY A 1 87 ? -11.449 1.842 6.507 1.00 91.19 87 GLY A CA 1
ATOM 669 C C . GLY A 1 87 ? -10.830 0.797 5.579 1.00 91.19 87 GLY A C 1
ATOM 670 O O . GLY A 1 87 ? -9.740 0.312 5.858 1.00 91.19 87 GLY A O 1
ATOM 671 N N . GLY A 1 88 ? -11.524 0.391 4.516 1.00 94.81 88 GLY A N 1
ATOM 672 C CA . GLY A 1 88 ? -10.909 -0.349 3.414 1.00 94.81 88 GLY A CA 1
ATOM 673 C C . GLY A 1 88 ? -10.248 0.600 2.416 1.00 94.81 88 GLY A C 1
ATOM 674 O O . GLY A 1 88 ? -10.594 1.781 2.353 1.00 94.81 88 GLY A O 1
ATOM 675 N N . LEU A 1 89 ? -9.332 0.089 1.592 1.00 96.31 89 LEU A N 1
ATOM 676 C CA . LEU A 1 89 ? -8.733 0.850 0.494 1.00 96.31 89 LEU A CA 1
ATOM 677 C C . LEU A 1 89 ? -9.088 0.2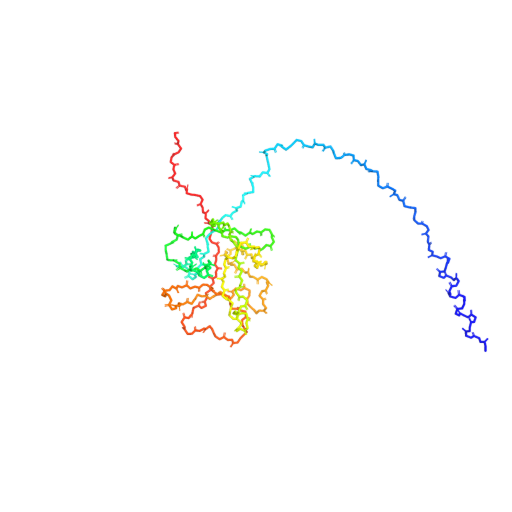09 -0.846 1.00 96.31 89 LEU A C 1
ATOM 679 O O . LEU A 1 89 ? -8.647 -0.895 -1.158 1.00 96.31 89 LEU A O 1
ATOM 683 N N . LYS A 1 90 ? -9.915 0.899 -1.629 1.00 96.12 90 LYS A N 1
ATOM 684 C CA . LYS A 1 90 ? -10.423 0.428 -2.919 1.00 96.12 90 LYS A CA 1
ATOM 685 C C . LYS A 1 90 ? -9.600 1.013 -4.060 1.00 96.12 90 LYS A C 1
ATOM 687 O O . LYS A 1 90 ? -9.488 2.231 -4.154 1.00 96.12 90 LYS A O 1
ATOM 692 N N . PHE A 1 91 ? -9.095 0.163 -4.946 1.00 96.00 91 PHE A N 1
ATOM 693 C CA . PHE A 1 91 ? -8.471 0.527 -6.215 1.00 96.00 91 PHE A CA 1
ATOM 694 C C . PHE A 1 91 ? -9.523 0.557 -7.328 1.00 96.00 91 PHE A C 1
ATOM 696 O O . PHE A 1 91 ? -10.276 -0.405 -7.518 1.00 96.00 91 PHE A O 1
ATOM 703 N N . PHE A 1 92 ? -9.549 1.645 -8.101 1.00 93.12 92 PHE A N 1
ATOM 704 C CA . PHE A 1 92 ? -10.448 1.800 -9.250 1.00 93.12 92 PHE A CA 1
ATOM 705 C C . PHE A 1 92 ? -9.903 1.078 -10.482 1.00 93.12 92 PHE A C 1
ATOM 707 O O . PHE A 1 92 ? -9.390 1.680 -11.422 1.00 93.12 92 PHE A O 1
ATOM 714 N N . THR A 1 93 ? -10.027 -0.240 -10.458 1.00 90.88 93 THR A N 1
ATOM 715 C CA . THR A 1 93 ? -9.746 -1.152 -11.570 1.00 90.88 93 THR A CA 1
ATOM 716 C C . THR A 1 93 ? -11.059 -1.712 -12.132 1.00 90.88 93 THR A C 1
ATOM 718 O O . THR A 1 93 ? -12.146 -1.378 -11.659 1.00 90.88 93 THR A O 1
ATOM 721 N N . THR A 1 94 ? -10.995 -2.526 -13.192 1.00 87.75 94 THR A N 1
ATOM 722 C CA . THR A 1 94 ? -12.177 -3.195 -13.765 1.00 87.75 94 THR A CA 1
ATOM 723 C C . THR A 1 94 ? -11.988 -4.716 -13.722 1.00 87.75 94 THR A C 1
ATOM 725 O O . THR A 1 94 ? -11.222 -5.238 -14.531 1.00 87.75 94 THR A O 1
ATOM 728 N N . PRO A 1 95 ? -12.672 -5.455 -12.822 1.00 91.00 95 PRO A N 1
ATOM 729 C CA . PRO A 1 95 ? -13.578 -4.974 -11.767 1.00 91.00 95 PRO A CA 1
ATOM 730 C C . PRO A 1 95 ? -12.829 -4.263 -10.631 1.00 91.00 95 PRO A C 1
ATOM 732 O O . PRO A 1 95 ? -11.626 -4.463 -10.497 1.00 91.00 95 PRO A O 1
ATOM 735 N N . GLU A 1 96 ? -13.547 -3.488 -9.810 1.00 92.12 96 GLU A N 1
ATOM 736 C CA . GLU A 1 96 ? -12.977 -2.827 -8.626 1.00 92.12 96 GLU A CA 1
ATOM 737 C C . GLU A 1 96 ? -12.320 -3.848 -7.688 1.00 92.12 96 GLU A C 1
ATOM 739 O O . GLU A 1 96 ? -12.827 -4.9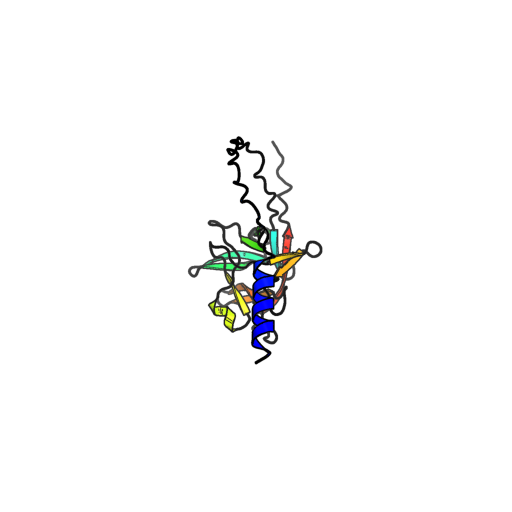65 -7.514 1.00 92.12 96 GLU A O 1
ATOM 744 N N . ARG A 1 97 ? -11.207 -3.449 -7.067 1.00 95.62 97 ARG A N 1
ATOM 745 C CA . ARG A 1 97 ? -10.434 -4.300 -6.158 1.00 95.62 97 ARG A CA 1
ATOM 746 C C . ARG A 1 97 ? -10.164 -3.610 -4.834 1.00 95.62 97 ARG A C 1
ATOM 748 O O . ARG A 1 97 ? -10.143 -2.383 -4.768 1.00 95.62 97 ARG A O 1
ATOM 755 N N . PHE A 1 98 ? -9.921 -4.392 -3.795 1.00 96.50 98 PHE A N 1
ATOM 756 C CA . PHE A 1 98 ? -9.628 -3.894 -2.455 1.00 96.50 98 PHE A CA 1
ATOM 757 C C . PHE A 1 98 ? -8.243 -4.349 -2.029 1.00 96.50 98 PHE A C 1
ATOM 759 O O . PHE A 1 98 ? -7.850 -5.456 -2.358 1.00 96.50 98 PHE A O 1
ATOM 766 N N . MET A 1 99 ? -7.521 -3.499 -1.308 1.00 96.38 99 MET A N 1
ATOM 767 C CA . MET A 1 99 ? -6.253 -3.863 -0.685 1.00 96.38 99 MET A CA 1
ATOM 768 C C . MET A 1 99 ? -6.480 -4.968 0.346 1.00 96.38 99 MET A C 1
ATOM 770 O O . MET A 1 99 ? -7.323 -4.810 1.230 1.00 96.38 99 MET A O 1
ATOM 774 N N . ASP A 1 100 ? -5.724 -6.056 0.242 1.00 95.25 100 ASP A N 1
ATOM 775 C CA . ASP A 1 100 ? -5.690 -7.141 1.220 1.00 95.25 100 ASP A CA 1
ATOM 776 C C . ASP A 1 100 ? -4.270 -7.706 1.369 1.00 95.25 100 ASP A C 1
ATOM 778 O O . ASP A 1 100 ? -3.359 -7.323 0.630 1.00 95.25 100 ASP A O 1
ATOM 782 N N . PHE A 1 101 ? -4.072 -8.612 2.325 1.00 91.75 101 PHE A N 1
ATOM 783 C CA . PHE A 1 101 ? -2.822 -9.346 2.478 1.00 91.75 101 PHE A CA 1
ATOM 784 C C . PHE A 1 101 ? -2.929 -10.772 1.960 1.00 91.75 101 PHE A C 1
ATOM 786 O O . PHE A 1 101 ? -3.869 -11.498 2.274 1.00 91.75 101 PHE A O 1
ATOM 793 N N . ASN A 1 102 ? -1.883 -11.225 1.275 1.00 84.19 102 ASN A N 1
ATOM 794 C CA . ASN A 1 102 ? -1.739 -12.634 0.963 1.00 84.19 102 ASN A CA 1
ATOM 795 C C . ASN A 1 102 ? -1.470 -13.425 2.258 1.00 84.19 102 ASN A C 1
ATOM 797 O O . ASN A 1 102 ? -0.416 -13.283 2.895 1.00 84.19 102 ASN A O 1
ATOM 801 N N . ASN A 1 103 ? -2.411 -14.299 2.620 1.00 74.38 103 ASN A N 1
ATOM 802 C CA . ASN A 1 103 ? -2.366 -15.103 3.841 1.00 74.38 103 ASN A CA 1
ATOM 803 C C . ASN A 1 103 ? -1.103 -15.976 3.972 1.00 74.38 103 ASN A C 1
ATOM 805 O O . ASN A 1 103 ? -0.636 -16.203 5.091 1.00 74.38 103 ASN A O 1
ATOM 809 N N . ASP A 1 104 ? -0.502 -16.415 2.863 1.00 72.44 104 ASP A N 1
ATOM 810 C CA . ASP A 1 104 ? 0.687 -17.280 2.876 1.00 72.44 104 ASP A CA 1
ATOM 811 C C . ASP A 1 104 ? 1.916 -16.566 3.462 1.00 72.44 104 ASP A C 1
ATOM 813 O O . ASP A 1 104 ? 2.790 -17.180 4.079 1.00 72.44 104 ASP A O 1
ATOM 817 N N . THR A 1 105 ? 1.956 -15.240 3.334 1.00 71.00 105 THR A N 1
ATOM 818 C CA . THR A 1 105 ? 3.063 -14.400 3.818 1.00 71.00 105 THR A CA 1
ATOM 819 C C . THR A 1 105 ? 2.899 -13.989 5.286 1.00 71.00 105 THR A C 1
ATOM 821 O O . THR A 1 105 ? 3.849 -13.567 5.936 1.00 71.00 105 THR A O 1
ATOM 824 N N . MET A 1 106 ? 1.723 -14.203 5.886 1.00 66.00 106 MET A N 1
ATOM 825 C CA . MET A 1 106 ? 1.431 -13.757 7.256 1.00 66.00 106 MET A CA 1
ATOM 826 C C . MET A 1 106 ? 2.322 -14.385 8.337 1.00 66.00 106 MET A C 1
ATOM 828 O O . MET A 1 106 ? 2.415 -13.836 9.435 1.00 66.00 106 MET A O 1
ATOM 832 N N . THR A 1 107 ? 2.957 -15.526 8.064 1.00 67.38 107 THR A N 1
ATOM 833 C CA . THR A 1 107 ? 3.783 -16.253 9.045 1.00 67.38 107 THR A CA 1
ATOM 834 C C . THR A 1 107 ? 5.147 -15.611 9.302 1.00 67.38 107 THR A C 1
ATOM 836 O O . THR A 1 107 ? 5.736 -15.852 10.355 1.00 67.38 107 THR A O 1
ATOM 839 N N . THR A 1 108 ? 5.642 -14.773 8.385 1.00 73.25 108 THR A N 1
ATOM 840 C CA . THR A 1 108 ? 6.968 -14.137 8.478 1.00 73.25 108 THR A CA 1
ATOM 841 C C . THR A 1 108 ? 6.916 -12.714 9.037 1.00 73.25 108 THR A C 1
ATOM 843 O O . THR A 1 108 ? 7.952 -12.072 9.161 1.00 73.25 108 THR A O 1
ATOM 846 N N . GLY A 1 109 ? 5.728 -12.199 9.375 1.00 82.12 109 GLY A N 1
ATOM 847 C CA . GLY A 1 109 ? 5.538 -10.806 9.796 1.00 82.12 109 GLY A CA 1
ATOM 848 C C . GLY A 1 109 ? 5.619 -9.788 8.653 1.00 82.12 109 GLY A C 1
ATOM 849 O O . GLY A 1 109 ? 5.241 -8.643 8.861 1.00 82.12 109 GLY A O 1
ATOM 850 N N . ILE A 1 110 ? 6.026 -10.200 7.449 1.00 86.31 110 ILE A N 1
ATOM 851 C CA . ILE A 1 110 ? 6.006 -9.379 6.237 1.00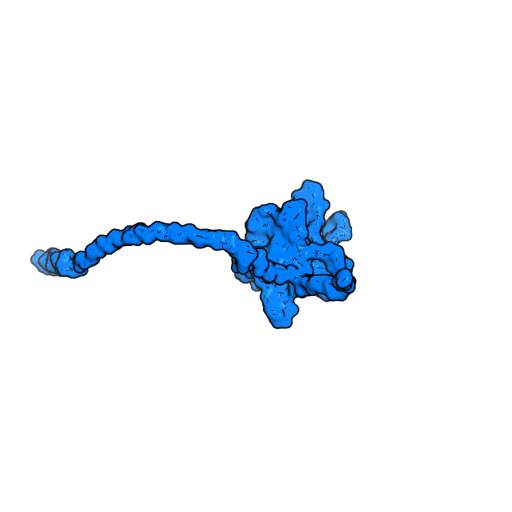 86.31 110 ILE A CA 1
ATOM 852 C C . ILE A 1 110 ? 4.873 -9.883 5.356 1.00 86.31 110 ILE A C 1
ATOM 854 O O . ILE A 1 110 ? 4.885 -11.027 4.914 1.00 86.31 110 ILE A O 1
ATOM 858 N N . ARG A 1 111 ? 3.889 -9.026 5.109 1.00 88.81 111 ARG A N 1
ATOM 859 C CA . ARG A 1 111 ? 2.626 -9.378 4.463 1.00 88.81 111 ARG A CA 1
ATOM 860 C C . ARG A 1 111 ? 2.589 -8.794 3.060 1.00 88.81 111 ARG A C 1
ATOM 862 O O . ARG A 1 111 ? 2.645 -7.578 2.909 1.00 88.81 111 ARG A O 1
ATOM 869 N N . PHE A 1 112 ? 2.503 -9.637 2.041 1.00 91.06 112 PHE A N 1
ATOM 870 C CA . PHE A 1 112 ? 2.404 -9.183 0.659 1.00 91.06 112 PHE A CA 1
ATOM 871 C C . PHE A 1 112 ? 1.029 -8.594 0.372 1.00 91.06 112 PHE A C 1
ATOM 873 O O . PHE A 1 112 ? 0.030 -9.168 0.806 1.00 91.06 112 PHE A O 1
ATOM 880 N N . VAL A 1 113 ? 0.975 -7.474 -0.348 1.00 94.06 113 VAL A N 1
ATOM 881 C CA . VAL A 1 113 ? -0.290 -6.811 -0.669 1.00 94.06 113 VAL A CA 1
ATOM 882 C C . VAL A 1 113 ? -0.855 -7.327 -1.990 1.00 94.06 113 VAL A C 1
ATOM 884 O O . VAL A 1 113 ? -0.220 -7.230 -3.039 1.00 94.06 113 VAL A O 1
ATOM 887 N N . GLU A 1 114 ? -2.093 -7.808 -1.944 1.00 94.88 114 GLU A N 1
ATOM 888 C CA . GLU A 1 114 ? -2.861 -8.242 -3.110 1.00 94.88 114 GLU A CA 1
ATOM 889 C C . GLU A 1 114 ? -4.156 -7.442 -3.272 1.00 94.88 114 GLU A C 1
ATOM 891 O O . GLU A 1 114 ? -4.590 -6.731 -2.362 1.00 94.88 114 GLU A O 1
ATOM 896 N N . LEU A 1 115 ? -4.761 -7.541 -4.460 1.00 96.12 115 LEU A N 1
ATOM 897 C CA . LEU A 1 115 ? -5.965 -6.802 -4.838 1.00 96.12 115 LEU A CA 1
ATOM 898 C C . LEU A 1 115 ? -7.131 -7.741 -5.225 1.00 96.12 115 LEU A C 1
ATOM 900 O O . LEU A 1 115 ? -7.447 -7.896 -6.415 1.00 96.12 115 LEU A O 1
ATOM 904 N N . PRO A 1 116 ? -7.814 -8.387 -4.257 1.00 94.75 116 PRO A N 1
ATOM 905 C CA . PRO A 1 116 ? -9.010 -9.196 -4.504 1.00 94.75 116 PRO A CA 1
ATOM 906 C C . PRO A 1 116 ? -10.264 -8.381 -4.885 1.00 94.75 116 PRO A C 1
ATOM 908 O O . PRO A 1 116 ? -10.327 -7.165 -4.732 1.00 94.75 116 PRO A O 1
ATOM 911 N N . THR A 1 117 ? -11.303 -9.065 -5.396 1.00 93.56 117 THR A N 1
ATOM 912 C CA . THR A 1 117 ? -12.635 -8.473 -5.695 1.00 93.56 117 THR A CA 1
ATOM 913 C C . THR A 1 117 ? -13.575 -8.386 -4.490 1.00 93.56 117 THR A C 1
ATOM 915 O O . THR A 1 117 ? -14.685 -7.873 -4.618 1.00 93.56 117 THR A O 1
ATOM 918 N N . HIS A 1 118 ? -13.207 -8.965 -3.351 1.00 91.12 118 HIS A N 1
ATOM 919 C CA . HIS A 1 118 ? -13.987 -8.884 -2.117 1.00 91.12 118 HIS A CA 1
ATOM 920 C C . HIS A 1 118 ? -13.367 -7.846 -1.184 1.00 91.12 118 HIS A C 1
ATOM 922 O O . HIS A 1 118 ? -12.250 -7.398 -1.422 1.00 91.12 118 HIS A O 1
ATOM 928 N N . LEU A 1 119 ? -14.107 -7.441 -0.151 1.00 88.19 119 LEU A N 1
ATOM 929 C CA . LEU A 1 119 ? -13.596 -6.502 0.841 1.00 88.19 119 LEU A CA 1
ATOM 930 C C . LEU A 1 119 ? -12.349 -7.101 1.508 1.00 88.19 119 LEU A C 1
ATOM 932 O O . LEU A 1 119 ? -12.451 -8.171 2.104 1.00 88.19 119 LEU A O 1
ATOM 936 N N . GLY A 1 120 ? -11.212 -6.421 1.363 1.00 91.06 120 GLY A N 1
ATOM 937 C CA . GLY A 1 120 ? -9.939 -6.817 1.962 1.00 91.06 120 GLY A CA 1
ATOM 938 C C . GLY A 1 120 ? -9.777 -6.282 3.383 1.00 91.06 120 GLY A C 1
ATOM 939 O O . GLY A 1 120 ? -10.748 -6.190 4.143 1.00 91.06 120 GLY A O 1
ATOM 940 N N . ILE A 1 121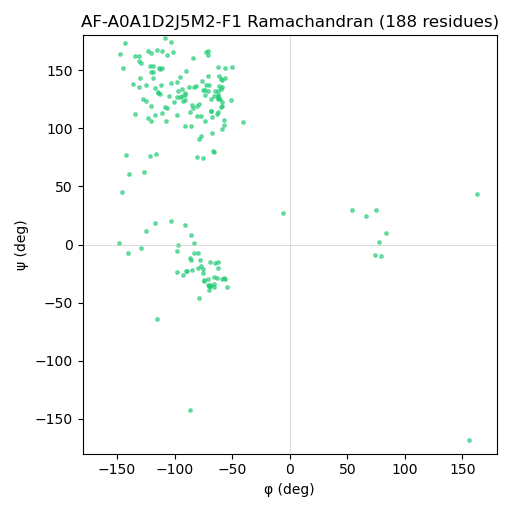 ? -8.555 -5.881 3.740 1.00 93.31 121 ILE A N 1
ATOM 941 C CA . ILE A 1 121 ? -8.267 -5.344 5.071 1.00 93.31 121 ILE A CA 1
ATOM 942 C C . ILE A 1 121 ? -9.053 -4.064 5.369 1.00 93.31 121 ILE A C 1
ATOM 944 O O . ILE A 1 121 ? -9.280 -3.210 4.510 1.00 93.31 121 ILE A O 1
ATOM 948 N N . THR A 1 122 ? -9.433 -3.923 6.637 1.00 95.00 122 THR A N 1
ATOM 949 C CA . THR A 1 122 ? -10.133 -2.754 7.182 1.00 95.00 122 THR A CA 1
ATOM 950 C C . THR A 1 122 ? -9.275 -2.030 8.219 1.00 95.00 122 THR A C 1
ATOM 952 O O . THR A 1 122 ? -8.295 -2.581 8.725 1.00 95.00 122 THR A O 1
ATOM 955 N N . GLY A 1 123 ? -9.676 -0.814 8.599 1.00 94.19 123 GLY A N 1
ATOM 956 C CA . GLY A 1 123 ? -8.944 0.015 9.565 1.00 94.19 123 GLY A CA 1
ATOM 957 C C . GLY A 1 123 ? -7.797 0.831 8.962 1.00 94.19 123 GLY A C 1
ATOM 958 O O . GLY A 1 123 ? -7.010 1.418 9.705 1.00 94.19 123 GLY A O 1
ATOM 959 N N . LEU A 1 124 ? -7.693 0.882 7.633 1.00 95.69 124 LEU A N 1
ATOM 960 C CA . LEU A 1 124 ? -6.838 1.826 6.928 1.00 95.69 124 LEU A CA 1
ATOM 961 C C . LEU A 1 124 ? -7.444 3.224 6.981 1.00 95.69 124 LEU A C 1
ATOM 963 O O . LEU A 1 124 ? -8.625 3.421 6.684 1.00 95.69 124 LEU A O 1
ATOM 967 N N . TYR A 1 125 ? -6.621 4.212 7.308 1.00 95.38 125 TYR A N 1
ATOM 968 C CA . TYR A 1 125 ? -7.030 5.608 7.257 1.00 95.38 125 TYR A CA 1
ATOM 969 C C . TYR A 1 125 ? -5.885 6.511 6.821 1.00 95.38 125 TYR A C 1
ATOM 971 O O . TYR A 1 125 ? -4.709 6.234 7.048 1.00 95.38 125 TYR A O 1
ATOM 979 N N . ARG A 1 126 ? -6.258 7.628 6.198 1.00 95.50 126 ARG A N 1
ATOM 980 C CA . ARG A 1 126 ? -5.344 8.708 5.841 1.00 95.50 126 ARG A CA 1
ATOM 981 C C . ARG A 1 126 ? -5.324 9.750 6.953 1.00 95.50 126 ARG A C 1
ATOM 983 O O . ARG A 1 126 ? -6.358 10.338 7.270 1.00 95.50 126 ARG A O 1
ATOM 990 N N . GLU A 1 127 ? -4.152 10.044 7.494 1.00 95.25 127 GLU A N 1
ATOM 991 C CA . GLU A 1 127 ? -3.959 11.171 8.395 1.00 95.25 127 GLU A CA 1
ATOM 992 C C . GLU A 1 127 ? -4.115 12.491 7.625 1.00 95.25 127 GLU A C 1
ATOM 994 O O . GLU A 1 127 ? -3.464 12.739 6.610 1.00 95.25 127 GLU A O 1
ATOM 999 N N . ASN A 1 128 ? -5.004 13.370 8.092 1.00 91.00 128 ASN A N 1
ATOM 1000 C CA . ASN A 1 128 ? -5.358 14.580 7.345 1.00 91.00 128 ASN A CA 1
ATOM 1001 C C . ASN A 1 128 ? -4.199 15.576 7.203 1.00 91.00 128 ASN A C 1
ATOM 1003 O O . ASN A 1 128 ? -4.117 16.249 6.177 1.00 91.00 128 ASN A O 1
ATOM 1007 N N . GLN A 1 129 ? -3.335 15.671 8.217 1.00 93.31 129 GLN A N 1
ATOM 1008 C CA . GLN A 1 129 ? -2.267 16.672 8.292 1.00 93.31 129 GLN A CA 1
ATOM 1009 C C . GLN A 1 129 ? -1.063 16.300 7.424 1.00 93.31 129 GLN A C 1
ATOM 1011 O O . GLN A 1 129 ? -0.557 17.140 6.687 1.00 93.31 129 GLN A O 1
ATOM 1016 N N . THR A 1 130 ? -0.629 15.045 7.499 1.00 93.94 130 THR A N 1
ATOM 1017 C CA . THR A 1 130 ? 0.581 14.547 6.828 1.00 93.94 130 THR A CA 1
ATOM 1018 C C . THR A 1 130 ? 0.267 13.836 5.514 1.00 93.94 130 THR A C 1
ATOM 1020 O O . THR A 1 130 ? 1.111 13.756 4.629 1.00 93.94 130 THR A O 1
ATOM 1023 N N . GLY A 1 131 ? -0.955 13.318 5.365 1.00 94.25 131 GLY A N 1
ATOM 1024 C CA . GLY A 1 131 ? -1.319 12.412 4.285 1.00 94.25 131 GLY A CA 1
ATOM 1025 C C . GLY A 1 131 ? -0.833 10.981 4.482 1.00 94.25 131 GLY A C 1
ATOM 1026 O O . GLY A 1 131 ? -1.088 10.169 3.596 1.00 94.25 131 GLY A O 1
ATOM 1027 N N . LEU A 1 132 ? -0.181 10.661 5.605 1.00 95.88 132 LEU A N 1
ATOM 1028 C CA . LEU A 1 132 ? 0.276 9.310 5.918 1.00 95.88 132 LEU A CA 1
ATOM 1029 C C . LEU A 1 132 ? -0.892 8.333 5.970 1.00 95.88 132 LEU A C 1
ATOM 1031 O O . LEU A 1 132 ? -1.984 8.669 6.433 1.00 95.88 132 LEU A O 1
ATOM 1035 N N . VAL A 1 133 ? -0.657 7.118 5.491 1.00 96.25 133 VAL A N 1
ATOM 1036 C CA . VAL A 1 133 ? -1.620 6.029 5.591 1.00 96.25 133 VAL A CA 1
ATOM 1037 C C . VAL A 1 133 ? -1.226 5.123 6.743 1.00 96.25 133 VAL A C 1
ATOM 1039 O O . VAL A 1 133 ? -0.120 4.581 6.785 1.00 96.25 133 VAL A O 1
ATOM 1042 N N . HIS A 1 134 ? -2.165 4.971 7.665 1.00 95.31 134 HIS A N 1
ATOM 1043 C CA . HIS A 1 134 ? -2.047 4.150 8.856 1.00 95.31 134 HIS A CA 1
ATOM 1044 C C . HIS A 1 134 ? -2.969 2.944 8.754 1.00 95.31 134 HIS A C 1
ATOM 1046 O O . HIS A 1 134 ? -4.035 3.028 8.138 1.00 95.31 134 HIS A O 1
ATOM 1052 N N . TRP A 1 135 ? -2.596 1.856 9.422 1.00 94.75 135 TRP A N 1
ATOM 1053 C CA . TRP A 1 135 ? -3.436 0.681 9.605 1.00 94.75 135 TRP A CA 1
ATOM 1054 C C . TRP A 1 135 ? -3.620 0.369 11.092 1.00 94.75 135 TRP A C 1
ATOM 1056 O O . TRP A 1 135 ? -2.702 -0.119 11.744 1.00 94.75 135 TRP A O 1
ATOM 1066 N N . THR A 1 136 ? -4.823 0.593 11.632 1.00 91.94 136 THR A N 1
ATOM 1067 C CA . THR A 1 136 ? -5.127 0.314 13.055 1.00 91.94 136 THR A CA 1
ATOM 1068 C C . THR A 1 136 ? -5.148 -1.176 13.398 1.00 91.94 136 THR A C 1
ATOM 1070 O O . THR A 1 136 ? -5.129 -1.541 14.571 1.00 91.94 136 THR A O 1
ATOM 1073 N N . GLY A 1 137 ? -5.215 -2.046 12.386 1.00 88.88 137 GLY A N 1
ATOM 1074 C CA . GLY A 1 137 ? -5.109 -3.494 12.555 1.00 88.88 137 GLY A CA 1
ATOM 1075 C C . GLY A 1 137 ? -3.670 -3.992 12.719 1.00 88.88 137 GLY A C 1
ATOM 1076 O O . GLY A 1 137 ? -3.482 -5.169 13.022 1.00 88.88 137 GLY A O 1
ATOM 1077 N N . ALA A 1 138 ? -2.669 -3.123 12.539 1.00 86.75 138 ALA A N 1
ATOM 1078 C CA . ALA A 1 138 ? -1.270 -3.471 12.732 1.00 86.75 138 ALA A CA 1
ATOM 1079 C C . ALA A 1 138 ? -0.991 -3.816 14.200 1.00 86.75 138 ALA A C 1
ATOM 1081 O O . ALA A 1 138 ? -1.358 -3.077 15.114 1.00 86.75 138 ALA A O 1
ATOM 1082 N N . THR A 1 139 ? -0.300 -4.928 14.443 1.00 84.00 139 THR A N 1
ATOM 1083 C CA . THR A 1 139 ? 0.058 -5.356 15.801 1.00 84.00 139 THR A CA 1
ATOM 1084 C C . THR A 1 139 ? 1.346 -4.710 16.302 1.00 84.00 139 THR A C 1
ATOM 1086 O O . THR A 1 139 ? 1.556 -4.654 17.515 1.00 84.00 139 THR A O 1
ATOM 1089 N N . GLN A 1 140 ? 2.208 -4.242 15.389 1.00 82.25 140 GLN A N 1
ATOM 1090 C CA . GLN A 1 140 ? 3.508 -3.647 15.722 1.00 82.25 140 GLN A CA 1
ATOM 1091 C C . GLN A 1 140 ? 3.613 -2.168 15.341 1.00 82.25 140 GLN A C 1
ATOM 1093 O O . GLN A 1 140 ? 3.767 -1.330 16.228 1.00 82.25 140 GLN A O 1
ATOM 1098 N N . THR A 1 141 ? 3.542 -1.842 14.045 1.00 86.62 141 THR A N 1
ATOM 1099 C CA . THR A 1 141 ? 3.759 -0.475 13.543 1.00 86.62 141 THR A CA 1
ATOM 1100 C C . THR A 1 141 ? 2.683 -0.094 12.539 1.00 86.62 141 THR A C 1
ATOM 1102 O O . THR A 1 141 ? 2.670 -0.608 11.430 1.00 86.62 141 THR A O 1
ATOM 1105 N N . GLU A 1 142 ? 1.815 0.860 12.879 1.00 89.75 142 GLU A N 1
ATOM 1106 C CA . GLU A 1 142 ? 0.683 1.268 12.024 1.00 89.75 142 GLU A CA 1
ATOM 1107 C C . GLU A 1 142 ? 1.092 1.863 10.664 1.00 89.75 142 GLU A C 1
ATOM 1109 O O . GLU A 1 142 ? 0.256 1.973 9.773 1.00 89.75 142 GLU A O 1
ATOM 1114 N N . THR A 1 143 ? 2.361 2.239 10.488 1.00 89.19 143 THR A N 1
ATOM 1115 C CA . THR A 1 143 ? 2.911 2.845 9.262 1.00 89.19 143 THR A CA 1
ATOM 1116 C C . THR A 1 143 ? 3.991 1.984 8.593 1.00 89.19 143 THR A C 1
ATOM 1118 O O . THR A 1 143 ? 4.813 2.516 7.848 1.00 89.19 143 THR A O 1
ATOM 1121 N N . GLY A 1 144 ? 4.067 0.687 8.912 1.00 89.12 144 GLY A N 1
ATOM 1122 C CA . GLY A 1 144 ? 5.129 -0.216 8.455 1.00 89.12 144 GLY A CA 1
ATOM 1123 C C . GLY A 1 144 ? 4.979 -0.645 6.996 1.00 89.12 144 GLY A C 1
ATOM 1124 O O . GLY A 1 144 ? 4.609 -1.779 6.734 1.00 89.12 144 GLY A O 1
ATOM 1125 N N . TRP A 1 145 ? 5.259 0.226 6.028 1.00 92.62 145 TRP A N 1
ATOM 1126 C CA . TRP A 1 145 ? 5.186 -0.117 4.601 1.00 92.62 145 TRP A CA 1
ATOM 1127 C C . TRP A 1 145 ? 6.571 -0.467 4.055 1.00 92.62 145 TRP A C 1
ATOM 1129 O O . TRP A 1 145 ? 7.572 0.166 4.402 1.00 92.62 145 TRP A O 1
ATOM 1139 N N . ILE A 1 146 ? 6.647 -1.480 3.198 1.00 92.31 146 ILE A N 1
ATOM 1140 C CA . ILE A 1 146 ? 7.896 -1.927 2.579 1.00 92.31 146 ILE A CA 1
ATOM 1141 C C . ILE A 1 146 ? 7.681 -2.058 1.073 1.00 92.31 146 ILE A C 1
ATOM 1143 O O . ILE A 1 146 ? 6.696 -2.646 0.635 1.00 92.31 146 ILE A O 1
ATOM 1147 N N . LEU A 1 147 ? 8.630 -1.559 0.286 1.00 92.06 147 LEU A N 1
ATOM 1148 C CA . LEU A 1 147 ? 8.743 -1.885 -1.133 1.00 92.06 147 LEU A CA 1
ATOM 1149 C C . LEU A 1 147 ? 9.905 -2.853 -1.332 1.00 92.06 147 LEU A C 1
ATOM 1151 O O . LEU A 1 147 ? 11.012 -2.565 -0.885 1.00 92.06 147 LEU A O 1
ATOM 1155 N N . CYS A 1 148 ? 9.674 -3.975 -2.004 1.00 89.31 148 CYS A N 1
ATOM 1156 C CA . CYS A 1 148 ? 10.715 -4.953 -2.323 1.00 89.31 148 CYS A CA 1
ATOM 1157 C C . CYS A 1 148 ? 10.886 -5.080 -3.827 1.00 89.31 148 CYS A C 1
ATOM 1159 O O . CYS A 1 148 ? 9.889 -5.197 -4.537 1.00 89.31 148 CYS A O 1
ATOM 1161 N N . TYR A 1 149 ? 12.130 -5.090 -4.297 1.00 88.25 149 TYR A N 1
ATOM 1162 C CA . TYR A 1 149 ? 12.421 -5.414 -5.686 1.00 88.25 149 TYR A CA 1
ATOM 1163 C C . TYR A 1 149 ? 12.404 -6.933 -5.857 1.00 88.25 149 TYR A C 1
ATOM 1165 O O . TYR A 1 149 ? 13.149 -7.648 -5.183 1.00 88.25 149 TYR A O 1
ATOM 1173 N N . MET A 1 150 ? 11.514 -7.428 -6.709 1.00 85.69 150 MET A N 1
ATOM 1174 C CA . MET A 1 150 ? 11.243 -8.854 -6.848 1.00 85.69 150 MET A CA 1
ATOM 1175 C C . MET A 1 150 ? 11.906 -9.434 -8.107 1.00 85.69 150 MET A C 1
ATOM 1177 O O . MET A 1 150 ? 12.534 -8.742 -8.906 1.00 85.69 150 MET A O 1
ATOM 1181 N N . TRP A 1 151 ? 11.821 -10.756 -8.257 1.00 85.12 151 TRP A N 1
ATOM 1182 C CA . TRP A 1 151 ? 12.455 -11.516 -9.344 1.00 85.12 151 TRP A CA 1
ATOM 1183 C C . TRP A 1 151 ? 11.906 -11.186 -10.740 1.00 85.12 151 TRP A C 1
ATOM 1185 O O . TRP A 1 151 ? 12.530 -11.549 -11.734 1.00 85.12 151 TRP A O 1
ATOM 1195 N N . ASP A 1 152 ? 10.745 -10.539 -10.806 1.00 83.94 152 ASP A N 1
ATOM 1196 C CA . ASP A 1 152 ? 10.116 -10.009 -12.016 1.00 83.94 152 ASP A CA 1
ATOM 1197 C C . ASP A 1 152 ? 10.612 -8.600 -12.378 1.00 83.94 152 ASP A C 1
ATOM 1199 O O . ASP A 1 152 ? 10.108 -8.007 -13.324 1.00 83.94 152 ASP A O 1
ATOM 1203 N N . GLU A 1 153 ? 11.644 -8.107 -11.686 1.00 86.81 153 GLU A N 1
ATOM 1204 C CA . GLU A 1 153 ? 12.262 -6.798 -11.913 1.00 86.81 153 GLU A CA 1
ATOM 1205 C C . GLU A 1 153 ? 11.345 -5.605 -11.589 1.00 86.81 153 GLU A C 1
ATOM 1207 O O . GLU A 1 153 ? 11.554 -4.487 -12.066 1.00 86.81 153 GLU A O 1
ATOM 1212 N N . GLU A 1 154 ? 10.362 -5.818 -10.711 1.00 86.81 154 GLU A N 1
ATOM 1213 C CA . GLU A 1 154 ? 9.408 -4.797 -10.283 1.00 86.81 154 GLU A CA 1
ATOM 1214 C C . GLU A 1 154 ? 9.449 -4.567 -8.768 1.00 86.81 154 GLU A C 1
ATOM 1216 O O . GLU A 1 154 ? 9.832 -5.432 -7.974 1.00 86.81 154 GLU A O 1
ATOM 1221 N N . TRP A 1 155 ? 9.064 -3.360 -8.347 1.00 89.88 155 TRP A N 1
ATOM 1222 C CA . TRP A 1 15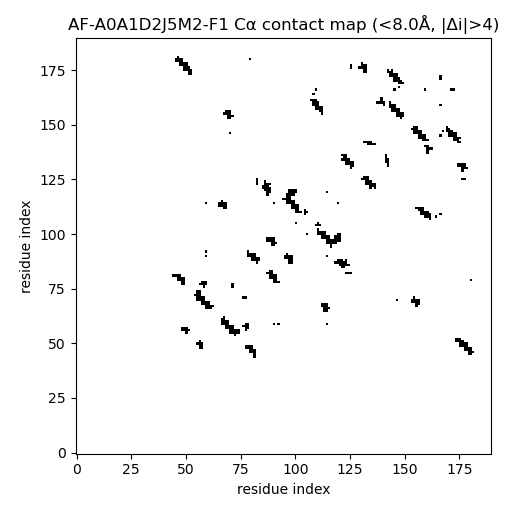5 ? 8.891 -3.034 -6.932 1.00 89.88 155 TRP A CA 1
ATOM 1223 C C . TRP A 1 155 ? 7.499 -3.443 -6.495 1.00 89.88 155 TRP A C 1
ATOM 1225 O O . TRP A 1 155 ? 6.536 -2.882 -6.998 1.00 89.88 155 TRP A O 1
ATOM 1235 N N . HIS A 1 156 ? 7.367 -4.332 -5.519 1.00 92.56 156 HIS A N 1
ATOM 1236 C CA . HIS A 1 156 ? 6.058 -4.705 -4.987 1.00 92.56 156 HIS A CA 1
ATOM 1237 C C . HIS A 1 156 ? 5.863 -4.247 -3.546 1.00 92.56 156 HIS A C 1
ATOM 1239 O O . HIS A 1 156 ? 6.824 -4.134 -2.780 1.00 92.56 156 HIS A O 1
ATOM 1245 N N . LEU A 1 157 ? 4.605 -3.994 -3.179 1.00 94.25 157 LEU A N 1
ATOM 1246 C CA . LEU A 1 157 ? 4.225 -3.506 -1.857 1.00 94.25 157 LEU A CA 1
ATOM 1247 C C . LEU A 1 157 ? 3.988 -4.633 -0.847 1.00 94.25 157 LEU A C 1
ATOM 1249 O O . LEU A 1 157 ? 3.266 -5.600 -1.091 1.00 94.25 157 LEU A O 1
ATOM 1253 N N . PHE A 1 158 ? 4.530 -4.424 0.347 1.00 93.12 158 PHE A N 1
ATOM 1254 C CA . PHE A 1 158 ? 4.356 -5.269 1.515 1.00 93.12 158 PHE A CA 1
ATOM 1255 C C . PHE A 1 158 ? 4.059 -4.413 2.750 1.00 93.12 158 PHE A C 1
ATOM 1257 O O . PHE A 1 158 ? 4.348 -3.213 2.798 1.00 93.12 158 PHE A O 1
ATOM 1264 N N . PHE A 1 159 ? 3.522 -5.058 3.777 1.00 91.88 159 PHE A N 1
ATOM 1265 C CA . PHE A 1 159 ? 3.356 -4.493 5.107 1.00 91.88 159 PHE A CA 1
ATOM 1266 C C . PHE A 1 159 ? 4.223 -5.238 6.127 1.00 91.88 159 PHE A C 1
ATOM 1268 O O . PHE A 1 159 ? 4.198 -6.467 6.192 1.00 91.88 159 PHE A O 1
ATOM 1275 N N . ASP A 1 160 ? 4.966 -4.490 6.934 1.00 87.94 160 ASP A N 1
ATOM 1276 C CA . ASP A 1 160 ? 5.744 -4.973 8.068 1.00 87.94 160 ASP A CA 1
ATOM 1277 C C . ASP A 1 160 ? 4.908 -4.942 9.347 1.00 87.94 160 ASP A C 1
ATOM 1279 O O . ASP A 1 160 ? 4.721 -3.905 9.985 1.00 87.94 160 ASP A O 1
ATOM 1283 N N . ASP A 1 161 ? 4.427 -6.111 9.747 1.00 84.12 161 ASP A N 1
ATOM 1284 C CA . ASP A 1 161 ? 3.838 -6.337 11.062 1.00 84.12 161 ASP A CA 1
ATOM 1285 C C . ASP A 1 161 ? 4.815 -7.077 11.989 1.00 84.12 161 ASP A C 1
ATOM 1287 O O . ASP A 1 161 ? 4.413 -7.732 12.954 1.00 84.12 161 ASP A O 1
ATOM 1291 N N . SER A 1 162 ? 6.112 -7.050 11.678 1.00 77.62 162 SER A N 1
ATOM 1292 C CA . SER A 1 162 ? 7.138 -7.684 12.487 1.00 77.62 162 SER A CA 1
ATOM 1293 C C . SER A 1 162 ? 7.685 -6.721 13.543 1.00 77.62 162 SER A C 1
ATOM 1295 O O . SER A 1 162 ? 7.723 -5.503 13.390 1.00 77.62 162 SER A O 1
ATOM 1297 N N . LYS A 1 163 ? 8.099 -7.287 14.678 1.00 71.88 163 LYS A N 1
ATOM 1298 C CA . LYS A 1 163 ? 8.671 -6.521 15.794 1.00 71.88 163 LYS A CA 1
ATOM 1299 C C . LYS A 1 163 ? 10.198 -6.425 15.728 1.00 71.88 163 LYS A C 1
ATOM 1301 O O . LYS A 1 163 ? 10.793 -5.534 16.325 1.00 71.88 163 LYS A O 1
ATOM 1306 N N . TRP A 1 164 ? 10.831 -7.403 15.081 1.00 65.69 164 TRP A N 1
ATOM 1307 C CA . TRP A 1 164 ? 12.271 -7.665 15.191 1.00 65.69 164 TRP A CA 1
ATOM 1308 C C . TRP A 1 164 ? 12.900 -8.224 13.913 1.00 65.69 164 TRP A C 1
ATOM 1310 O O . TRP A 1 164 ? 14.084 -8.562 13.929 1.00 65.69 164 TRP A O 1
ATOM 1320 N N . LEU A 1 165 ? 12.126 -8.393 12.838 1.00 68.12 165 LEU A N 1
ATOM 1321 C CA . LEU A 1 165 ? 12.664 -8.868 11.571 1.00 68.12 165 LEU A CA 1
ATOM 1322 C C . LEU A 1 165 ? 13.007 -7.645 10.737 1.00 68.12 165 LEU A C 1
ATOM 1324 O O . LEU A 1 165 ? 12.201 -6.738 10.577 1.00 68.12 165 LEU A O 1
ATOM 1328 N N . LEU A 1 166 ? 14.240 -7.603 10.248 1.00 67.62 166 LEU A N 1
ATOM 1329 C CA . LEU A 1 166 ? 14.580 -6.634 9.224 1.00 67.62 166 LEU A CA 1
ATOM 1330 C C . LEU A 1 166 ? 13.880 -7.057 7.927 1.00 67.62 166 LEU A C 1
ATOM 1332 O O . LEU A 1 166 ? 13.784 -8.265 7.666 1.00 67.62 166 LEU A O 1
ATOM 1336 N N . PRO A 1 167 ? 13.422 -6.096 7.108 1.00 69.94 167 PRO A N 1
ATOM 1337 C CA . PRO A 1 167 ? 12.969 -6.415 5.766 1.00 69.94 167 PRO A CA 1
ATOM 1338 C C . PRO A 1 167 ? 14.097 -7.140 5.001 1.00 69.94 167 PRO A C 1
ATOM 1340 O O . PRO A 1 167 ? 15.277 -6.943 5.323 1.00 69.94 167 PRO A O 1
ATOM 1343 N N . PRO A 1 168 ? 13.775 -8.002 4.016 1.00 75.19 168 PRO A N 1
ATOM 1344 C CA . PRO A 1 168 ? 14.776 -8.627 3.164 1.00 75.19 168 PRO A CA 1
ATOM 1345 C C . PRO A 1 168 ? 15.740 -7.585 2.590 1.00 75.19 168 PRO A C 1
ATOM 1347 O O . PRO A 1 168 ? 15.384 -6.421 2.429 1.00 75.19 168 PRO A O 1
ATOM 1350 N N . ALA A 1 169 ? 16.969 -7.998 2.281 1.00 77.25 169 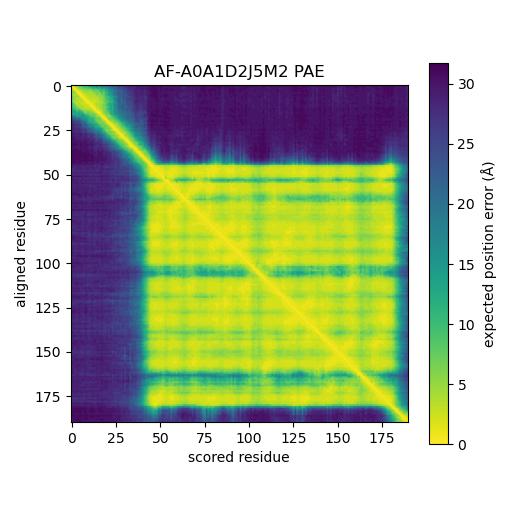ALA A N 1
ATOM 1351 C CA . ALA A 1 169 ? 18.027 -7.073 1.866 1.00 77.25 169 ALA A CA 1
ATOM 1352 C C . ALA A 1 169 ? 17.658 -6.218 0.635 1.00 77.25 169 ALA A C 1
ATOM 1354 O O . ALA A 1 169 ? 18.111 -5.081 0.535 1.00 77.25 169 ALA A O 1
ATOM 1355 N N . ASP A 1 170 ? 16.799 -6.739 -0.245 1.00 83.31 170 ASP A N 1
ATOM 1356 C CA . ASP A 1 170 ? 16.355 -6.082 -1.483 1.00 83.31 170 ASP A CA 1
ATOM 1357 C C . ASP A 1 170 ? 15.074 -5.244 -1.292 1.00 83.31 170 ASP A C 1
ATOM 1359 O O . ASP A 1 170 ? 14.375 -4.893 -2.246 1.00 83.31 170 ASP A O 1
ATOM 1363 N N . CYS A 1 171 ? 14.746 -4.933 -0.038 1.00 87.38 171 CYS A N 1
ATOM 1364 C CA . CYS A 1 171 ? 13.561 -4.193 0.347 1.00 87.38 171 CYS A CA 1
ATOM 1365 C C . CYS A 1 171 ? 13.904 -2.885 1.061 1.00 87.38 171 CYS A C 1
ATOM 1367 O O . CYS A 1 171 ? 14.874 -2.776 1.812 1.00 87.38 171 CYS A O 1
ATOM 1369 N N . ILE A 1 172 ? 13.039 -1.891 0.881 1.00 88.19 172 ILE A N 1
ATOM 1370 C CA . ILE A 1 172 ? 13.158 -0.557 1.454 1.00 88.19 172 ILE A CA 1
ATOM 1371 C C . ILE A 1 172 ? 11.930 -0.299 2.324 1.00 88.19 172 ILE A C 1
ATOM 1373 O O . ILE A 1 172 ? 10.799 -0.286 1.834 1.00 88.19 172 ILE A O 1
ATOM 1377 N N . SER A 1 173 ? 12.157 -0.067 3.619 1.00 88.88 173 SER A N 1
ATOM 1378 C CA . SER A 1 173 ? 11.111 0.444 4.507 1.00 88.88 173 SER A CA 1
ATOM 1379 C C . SER A 1 173 ? 10.821 1.900 4.160 1.00 88.88 173 SER A C 1
ATOM 1381 O O . SER A 1 173 ? 11.735 2.709 3.981 1.00 88.88 173 SER A O 1
ATOM 1383 N N . THR A 1 174 ? 9.543 2.225 4.029 1.00 89.88 174 THR A N 1
ATOM 1384 C CA . THR A 1 174 ? 9.090 3.516 3.530 1.00 89.88 174 THR A CA 1
ATOM 1385 C C . THR A 1 174 ? 7.775 3.922 4.186 1.00 89.88 174 THR A C 1
ATOM 1387 O O . THR A 1 174 ? 7.080 3.120 4.807 1.00 89.88 174 THR A O 1
ATOM 1390 N N . GLN A 1 175 ? 7.430 5.198 4.065 1.00 91.00 175 GLN A N 1
ATOM 1391 C CA . GLN A 1 175 ? 6.122 5.699 4.460 1.00 91.00 175 GLN A CA 1
ATOM 1392 C C . GLN A 1 175 ? 5.201 5.700 3.246 1.00 91.00 175 GLN A C 1
ATOM 1394 O O . GLN A 1 175 ? 5.582 6.187 2.183 1.00 91.00 175 GLN A O 1
ATOM 1399 N N . MET A 1 176 ? 3.979 5.200 3.421 1.00 95.62 176 MET A N 1
ATOM 1400 C CA . MET A 1 176 ? 2.915 5.358 2.437 1.00 95.62 176 MET A CA 1
ATOM 1401 C C . MET A 1 176 ? 2.121 6.620 2.750 1.00 95.62 176 MET A C 1
ATOM 1403 O O . MET A 1 176 ? 1.640 6.802 3.869 1.00 95.62 176 MET A O 1
ATOM 1407 N N . THR A 1 177 ? 1.939 7.471 1.750 1.00 96.31 177 THR A N 1
ATOM 1408 C CA . THR A 1 177 ? 1.045 8.627 1.805 1.00 96.31 177 THR A CA 1
ATOM 1409 C C . THR A 1 177 ? -0.037 8.502 0.743 1.00 96.31 177 THR A C 1
ATOM 1411 O O . THR A 1 177 ? 0.145 7.848 -0.281 1.00 96.31 177 THR A O 1
ATOM 1414 N N . ALA A 1 178 ? -1.185 9.126 0.985 1.00 95.75 178 ALA A N 1
ATOM 1415 C CA . ALA A 1 178 ? -2.251 9.271 0.008 1.00 95.75 178 ALA A CA 1
ATOM 1416 C C . ALA A 1 178 ? -2.304 10.731 -0.463 1.00 95.75 178 ALA A C 1
ATOM 1418 O O . ALA A 1 178 ? -2.756 11.634 0.253 1.00 95.75 178 ALA A O 1
ATOM 1419 N N . GLU A 1 179 ? -1.840 10.979 -1.680 1.00 93.88 179 GLU A N 1
ATOM 1420 C CA . GLU A 1 179 ? -1.905 12.283 -2.331 1.00 93.88 179 GLU A CA 1
ATOM 1421 C C . GLU A 1 179 ? -3.295 12.486 -2.940 1.00 93.88 179 GLU A C 1
ATOM 1423 O O . GLU A 1 179 ? -3.838 11.573 -3.554 1.00 93.88 179 GLU A O 1
ATOM 1428 N N . LEU A 1 180 ? -3.888 13.673 -2.790 1.00 92.00 180 LEU A N 1
ATOM 1429 C CA . LEU A 1 180 ? -5.160 13.991 -3.440 1.00 92.00 180 LEU A CA 1
ATOM 1430 C C . LEU A 1 180 ? -5.009 13.936 -4.964 1.00 92.00 180 LEU A C 1
ATOM 1432 O O . LEU A 1 180 ? -4.200 14.658 -5.543 1.00 92.00 180 LEU A O 1
ATOM 1436 N N . ALA A 1 181 ? -5.849 13.145 -5.626 1.00 87.19 181 ALA A N 1
ATOM 1437 C CA . ALA A 1 181 ? -5.988 13.206 -7.070 1.00 87.19 181 ALA A CA 1
ATOM 1438 C C . ALA A 1 181 ? -6.873 14.413 -7.413 1.00 87.19 181 ALA A C 1
ATOM 1440 O O . ALA A 1 181 ? -8.101 14.321 -7.433 1.00 87.19 181 ALA A O 1
ATOM 1441 N N . THR A 1 182 ? -6.271 15.584 -7.634 1.00 67.81 182 THR A N 1
ATOM 1442 C CA . THR A 1 182 ? -7.016 16.733 -8.159 1.00 67.81 182 THR A CA 1
ATOM 1443 C C . THR A 1 182 ? -7.629 16.366 -9.516 1.00 67.81 182 THR A C 1
ATOM 1445 O O . THR A 1 182 ? -6.940 15.780 -10.356 1.00 67.81 182 THR A O 1
ATOM 1448 N N . PRO A 1 183 ? -8.905 16.709 -9.779 1.00 51.00 183 PRO A N 1
ATOM 1449 C CA . PRO A 1 183 ? -9.425 16.630 -11.134 1.00 51.00 183 PRO A CA 1
ATOM 1450 C C . PRO A 1 183 ? -8.601 17.587 -12.000 1.00 51.00 183 PRO A C 1
ATOM 1452 O O . PRO A 1 183 ? -8.316 18.703 -11.565 1.00 51.00 183 PRO A O 1
ATOM 1455 N N . PHE A 1 184 ? -8.212 17.148 -13.199 1.00 44.06 184 PHE A N 1
ATOM 1456 C CA . PHE A 1 184 ? -7.526 17.969 -14.198 1.00 44.06 184 PHE A CA 1
ATOM 1457 C C . PHE A 1 184 ? -8.125 19.389 -14.250 1.00 44.06 184 PHE A C 1
ATOM 1459 O O . PHE A 1 184 ? -9.214 19.605 -14.784 1.00 44.06 184 PHE A O 1
ATOM 1466 N N . GLN A 1 185 ? -7.409 20.378 -13.710 1.00 40.59 185 GLN A N 1
ATOM 1467 C CA . GLN A 1 185 ? -7.626 21.777 -14.056 1.00 40.59 185 GLN A CA 1
ATOM 1468 C C . GLN A 1 185 ? -6.980 21.991 -15.423 1.00 40.59 185 GLN A C 1
ATOM 1470 O O . GLN A 1 185 ? -5.782 22.236 -15.508 1.00 40.59 185 GLN A O 1
ATOM 1475 N N . GLY A 1 186 ? -7.749 21.850 -16.504 1.00 40.34 186 GLY A N 1
ATOM 1476 C CA . GLY A 1 186 ? -7.192 22.112 -17.831 1.00 40.34 186 GLY A CA 1
ATOM 1477 C C . GLY A 1 186 ? -7.956 21.554 -19.018 1.00 40.34 186 GLY A C 1
ATOM 1478 O O . GLY A 1 186 ? -7.332 21.042 -19.936 1.00 40.34 186 GLY A O 1
ATOM 1479 N N . LEU A 1 187 ? -9.283 21.667 -19.045 1.00 33.88 187 LEU A N 1
ATOM 1480 C CA . LEU A 1 187 ? -10.008 21.662 -20.316 1.00 33.88 187 LEU A CA 1
ATOM 1481 C C . LEU A 1 187 ? -10.852 22.938 -20.376 1.00 33.88 187 LEU A C 1
ATOM 1483 O O . LEU A 1 187 ? -11.640 23.173 -19.453 1.00 33.88 187 LEU A O 1
ATOM 1487 N N . PRO A 1 188 ? -10.691 23.786 -21.408 1.00 36.16 188 PRO A N 1
ATOM 1488 C CA . PRO A 1 188 ? -11.618 24.884 -21.616 1.00 36.16 188 PRO A CA 1
ATOM 1489 C C . PRO A 1 188 ? -13.003 24.277 -21.870 1.00 36.16 188 PRO A C 1
ATOM 1491 O O . PRO A 1 188 ? -13.166 23.394 -22.714 1.00 36.16 188 PRO A O 1
ATOM 1494 N N . LYS A 1 189 ? -13.995 24.711 -21.088 1.00 37.31 189 LYS A N 1
ATOM 1495 C CA . LYS A 1 189 ? -15.409 24.442 -21.385 1.00 37.31 189 LYS A CA 1
ATOM 1496 C C . LYS A 1 189 ? -15.773 25.096 -22.736 1.00 37.31 189 LYS A C 1
ATOM 1498 O O . LYS A 1 189 ? -15.114 26.072 -23.096 1.00 37.31 189 LYS A O 1
ATOM 1503 N N . PRO A 1 190 ? -16.768 24.546 -23.458 1.00 50.22 190 PRO A N 1
ATOM 1504 C CA . PRO A 1 190 ? -17.087 24.921 -24.835 1.00 50.22 190 PRO A CA 1
ATOM 1505 C C . PRO A 1 190 ? -17.529 26.378 -24.978 1.00 50.22 190 PRO A C 1
ATOM 1507 O O . PRO A 1 190 ? -18.089 26.926 -23.998 1.00 50.22 190 PRO A O 1
#

Mean predicted aligned error: 14.01 Å

Radius of gyration: 27.29 Å; Cα contacts (8 Å, |Δi|>4): 340; chains: 1; bounding box: 66×52×87 Å

pLDDT: mean 76.99, std 21.0, range [33.78, 96.69]

Secondary structure (DSSP, 8-state):
--SHHHHHHHHHHHSS---------------------S-S-------EEEEETTTEEEEEEEETTEEEEEEES-GGGSPEEEE-TTS-EEE--SS-EE-EE-GGGGGGSEEEEE--SS-----EEE-TTT-BEEETT-SS-TT-EEEEE-TTS-EEEEEE--SSPPPPTTEEEE-EEEEE----S-----

Nearest PDB structures (foldseek):
  5ec5-assembly2_L  TM=5.216E-01  e=3.161E-02  Eisenia fetida
  5ec5-assembly2_S  TM=5.221E-01  e=4.102E-02  Eisenia fetida
  5ec5-assembly1_I  TM=5.290E-01  e=1.162E-01  Eisenia fetida
  2lba-assembly1_A  TM=2.427E-01  e=3.256E+00  Gallus gallus
  6idc-assembly1_A-2  TM=1.738E-01  e=3.614E+00  Borreliella burgdorferi

Organism: Paracoccidioides brasiliensis (NCBI:txid121759)

Solvent-accessible surface area (backbone atoms only — not comparable to full-atom values): 11242 Å² total; per-residue (Å²): 143,72,68,66,66,60,54,56,54,55,55,57,57,62,73,72,72,74,81,88,76,81,84,79,78,82,77,85,72,77,80,76,84,73,79,86,68,94,78,83,82,77,75,82,73,67,41,21,33,43,36,36,79,92,57,33,18,36,26,78,42,83,53,98,91,47,37,34,39,32,56,36,69,54,71,87,72,31,39,45,31,36,73,44,97,72,13,26,44,34,38,76,53,93,73,54,24,15,43,26,65,42,72,87,32,55,83,75,27,46,24,39,40,30,42,45,78,53,89,43,50,51,41,39,46,68,42,85,89,81,20,38,42,36,29,75,72,45,85,60,40,44,51,37,31,29,42,30,61,46,98,86,79,43,34,35,40,30,36,39,49,42,89,81,67,75,72,60,92,64,40,45,80,37,52,42,28,49,44,76,54,72,76,83,88,81,71,86,77,133

Foldseek 3Di:
DPVVVVVVVVVVVVVVPDDDDDDDDPDDDPPDDDPPPPPPPPPVQFKWWKDKPHFWTWDFDDDPVATFTFTDRDPVRTWIWGQDPQRWIWTPDVVIWTWAWDPVCVVVQKTFIGTDPDGHDGQWDQDPPPQFIFRPPQPAGRFFWKWAQDPVRTTGIIGHSDHDDDDPPRMDTTTMGIHGPDDDPDDDDD

Sequence (190 aa):
MHFYALFVLFQLLLAASGISAAAIVPRKIPAASFPTTLARRQHNETLYRLCFGDSIYAFAEQAPSGIWVVGVTDRDSASLVHFTAEGGLKFFTTPERFMDFNNDTMTTGIRFVELPTHLGITGLYRENQTGLVHWTGATQTETGWILCYMWDEEWHLFFDDSKWLLPPADCISTQMTAELATPFQGLPKP